Protein AF-A0A7S0RL25-F1 (afdb_monomer)

Structure (mmCIF, N/CA/C/O backbone):
data_AF-A0A7S0RL25-F1
#
_entry.id   AF-A0A7S0RL25-F1
#
loop_
_atom_site.group_PDB
_atom_site.id
_atom_site.type_symbol
_atom_site.label_atom_id
_atom_site.label_alt_id
_atom_site.label_comp_id
_atom_site.label_asym_id
_atom_site.label_entity_id
_atom_site.label_seq_id
_atom_site.pdbx_PDB_ins_code
_atom_site.Cartn_x
_atom_site.Cartn_y
_atom_site.Cartn_z
_atom_site.occupancy
_atom_site.B_iso_or_equiv
_atom_site.auth_seq_id
_atom_site.auth_comp_id
_atom_site.auth_asym_id
_atom_site.auth_atom_id
_atom_site.pdbx_PDB_model_num
ATOM 1 N N . VAL A 1 1 ? -19.785 2.915 7.786 1.00 95.62 1 VAL A N 1
ATOM 2 C CA . VAL A 1 1 ? -18.699 2.364 6.934 1.00 95.62 1 VAL A CA 1
ATOM 3 C C . VAL A 1 1 ? -17.854 1.501 7.840 1.00 95.62 1 VAL A C 1
ATOM 5 O O . VAL A 1 1 ? -17.364 2.035 8.822 1.00 95.62 1 VAL A O 1
ATOM 8 N N . ASP A 1 2 ? -17.710 0.209 7.560 1.00 96.38 2 ASP A N 1
ATOM 9 C CA . ASP A 1 2 ? -17.016 -0.709 8.487 1.00 96.38 2 ASP A CA 1
ATOM 10 C C . ASP A 1 2 ? -15.547 -0.916 8.114 1.00 96.38 2 ASP A C 1
ATOM 12 O O . ASP A 1 2 ? -14.700 -1.183 8.964 1.00 96.38 2 ASP A O 1
ATOM 16 N N . VAL A 1 3 ? -15.234 -0.776 6.823 1.00 98.06 3 VAL A N 1
ATOM 17 C CA . VAL A 1 3 ? -13.892 -0.956 6.270 1.00 98.06 3 VAL A CA 1
ATOM 18 C C . VAL A 1 3 ? -13.578 0.197 5.327 1.00 98.06 3 VAL A C 1
ATOM 20 O O . VAL A 1 3 ? -14.352 0.488 4.416 1.00 98.06 3 VAL A O 1
ATOM 23 N N . TRP A 1 4 ? -12.421 0.823 5.525 1.00 98.56 4 TRP A N 1
ATOM 24 C CA . TRP A 1 4 ? -11.871 1.853 4.647 1.00 98.56 4 TRP A CA 1
ATOM 25 C C . TRP A 1 4 ? -10.495 1.412 4.155 1.00 98.56 4 TRP A C 1
ATOM 27 O O . TRP A 1 4 ? -9.654 1.013 4.959 1.00 98.56 4 TRP A O 1
ATOM 37 N N . ILE A 1 5 ? -10.240 1.501 2.847 1.00 98.12 5 ILE A N 1
ATOM 38 C CA . ILE A 1 5 ? -8.952 1.117 2.256 1.00 98.12 5 ILE A CA 1
ATOM 39 C C . ILE A 1 5 ? -8.365 2.301 1.492 1.00 98.12 5 ILE A C 1
ATOM 41 O O . ILE A 1 5 ? -8.883 2.701 0.451 1.00 98.12 5 ILE A O 1
ATOM 45 N N . ASN A 1 6 ? -7.240 2.819 1.976 1.00 98.00 6 ASN A N 1
ATOM 46 C CA . ASN A 1 6 ? -6.439 3.789 1.237 1.00 98.00 6 ASN A CA 1
ATOM 47 C C . ASN A 1 6 ? -5.581 3.046 0.207 1.00 98.00 6 ASN A C 1
ATOM 49 O O . ASN A 1 6 ? -4.446 2.660 0.491 1.00 98.00 6 ASN A O 1
ATOM 53 N N . ASN A 1 7 ? -6.170 2.802 -0.968 1.00 95.19 7 ASN A N 1
ATOM 54 C CA . ASN A 1 7 ? -5.538 2.096 -2.088 1.00 95.19 7 ASN A CA 1
ATOM 55 C C . ASN A 1 7 ? -4.913 3.024 -3.137 1.00 95.19 7 ASN A C 1
ATOM 57 O O . ASN A 1 7 ? -3.974 2.615 -3.814 1.00 95.19 7 ASN A O 1
ATOM 61 N N . ALA A 1 8 ? -5.437 4.243 -3.292 1.00 92.12 8 ALA A N 1
ATOM 62 C CA . ALA A 1 8 ? -4.936 5.190 -4.282 1.00 92.12 8 ALA A CA 1
ATOM 63 C C . ALA A 1 8 ? -3.430 5.438 -4.094 1.00 92.12 8 ALA A C 1
ATOM 65 O O . ALA A 1 8 ? -2.950 5.611 -2.972 1.00 92.12 8 ALA A O 1
ATOM 66 N N . GLY A 1 9 ? -2.691 5.439 -5.199 1.00 90.00 9 GLY A N 1
ATOM 67 C CA . GLY A 1 9 ? -1.253 5.640 -5.189 1.00 90.00 9 GLY A CA 1
ATOM 68 C C . GLY A 1 9 ? -0.703 5.910 -6.583 1.00 90.00 9 GLY A C 1
ATOM 69 O O . GLY A 1 9 ? -1.331 5.570 -7.582 1.00 90.00 9 GLY A O 1
ATOM 70 N N . TYR A 1 10 ? 0.478 6.513 -6.621 1.00 87.81 10 TYR A N 1
ATOM 71 C CA . TYR A 1 10 ? 1.198 6.895 -7.829 1.00 87.81 10 TYR A CA 1
ATOM 72 C C . TYR A 1 10 ? 2.693 6.602 -7.649 1.00 87.81 10 TYR A C 1
ATOM 74 O O . TYR A 1 10 ? 3.284 7.014 -6.648 1.00 87.81 10 TYR A O 1
ATOM 82 N N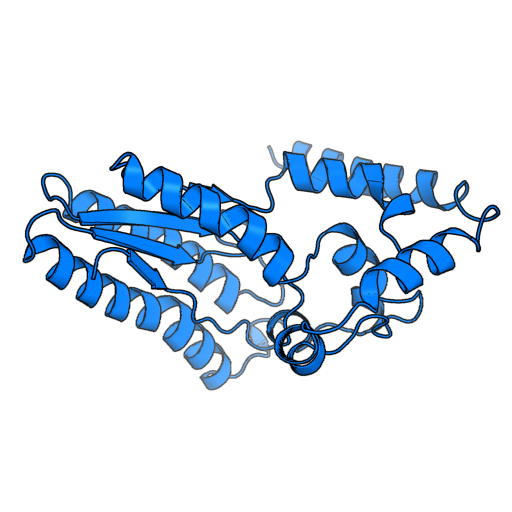 . SER A 1 11 ? 3.301 5.849 -8.569 1.00 82.44 11 SER A N 1
ATOM 83 C CA . SER A 1 11 ? 4.731 5.493 -8.521 1.00 82.44 11 SER A CA 1
ATOM 84 C C . SER A 1 11 ? 5.642 6.635 -8.969 1.00 82.44 11 SER A C 1
ATOM 86 O O . SER A 1 11 ? 6.771 6.729 -8.486 1.00 82.44 11 SER A O 1
ATOM 88 N N . GLY A 1 12 ? 5.148 7.514 -9.844 1.00 84.06 12 GLY A N 1
ATOM 89 C CA . GLY A 1 12 ? 5.984 8.476 -10.554 1.00 84.06 12 GLY A CA 1
ATOM 90 C C . GLY A 1 12 ? 6.909 7.803 -11.571 1.00 84.06 12 GLY A C 1
ATOM 91 O O . GLY A 1 12 ? 6.870 6.591 -11.787 1.00 84.06 12 GLY A O 1
ATOM 92 N N . SER A 1 13 ? 7.762 8.605 -12.200 1.00 81.00 13 SER A N 1
ATOM 93 C CA . SER A 1 13 ? 8.704 8.133 -13.217 1.00 81.00 13 SER A CA 1
ATOM 94 C C . SER A 1 13 ? 9.892 7.382 -12.606 1.00 81.00 13 SER A C 1
ATOM 96 O O . SER A 1 13 ? 10.435 7.803 -11.585 1.00 81.00 13 SER A O 1
ATOM 98 N N . TYR A 1 14 ? 10.347 6.319 -13.278 1.00 85.94 14 TYR A N 1
ATOM 99 C CA . TYR A 1 14 ? 11.596 5.622 -12.950 1.00 85.94 14 TYR A CA 1
ATOM 100 C C . TYR A 1 14 ? 12.807 6.475 -13.349 1.00 85.94 14 TYR A C 1
ATOM 102 O O . TYR A 1 14 ? 13.208 6.477 -14.512 1.00 85.94 14 TYR A O 1
ATOM 110 N N . GLN A 1 15 ? 13.381 7.217 -12.403 1.00 86.69 15 GLN A N 1
ATOM 111 C CA . GLN A 1 15 ? 14.552 8.067 -12.649 1.00 86.69 15 GLN A CA 1
ATOM 112 C C . GLN A 1 15 ? 15.249 8.480 -11.345 1.00 86.69 15 GLN A C 1
ATOM 114 O O . GLN A 1 15 ? 14.597 8.554 -10.297 1.00 86.69 15 GLN A O 1
ATOM 119 N N . PRO A 1 16 ? 16.553 8.810 -11.376 1.00 92.19 16 PRO A N 1
ATOM 120 C CA . PRO A 1 16 ? 17.230 9.410 -10.233 1.00 92.19 16 PRO A CA 1
ATOM 121 C C . PRO A 1 16 ? 16.493 10.659 -9.737 1.00 92.19 16 PRO A C 1
ATOM 123 O O . PRO A 1 16 ? 16.029 11.468 -10.537 1.00 92.19 16 PRO A O 1
ATOM 126 N N . LEU A 1 17 ? 16.436 10.862 -8.415 1.00 94.19 17 LEU A N 1
ATOM 127 C CA . LEU A 1 17 ? 15.689 11.983 -7.823 1.00 94.19 17 LEU A CA 1
ATOM 128 C C . LEU A 1 17 ? 16.134 13.347 -8.369 1.00 94.19 17 LEU A C 1
ATOM 130 O O . LEU A 1 17 ? 15.298 14.210 -8.596 1.00 94.19 17 LEU A O 1
ATOM 134 N N . MET A 1 18 ? 17.433 13.513 -8.636 1.00 96.50 18 MET A N 1
ATOM 135 C CA . MET A 1 18 ? 18.011 14.751 -9.177 1.00 96.50 18 MET A CA 1
ATOM 136 C C . MET A 1 18 ? 17.517 15.106 -10.589 1.00 96.50 18 MET A C 1
ATOM 138 O O . MET A 1 18 ? 17.743 16.223 -11.039 1.00 96.50 18 MET A O 1
ATOM 142 N N . GLN A 1 19 ? 16.882 14.167 -11.293 1.00 95.75 19 GLN A N 1
ATOM 143 C CA . GLN A 1 19 ? 16.313 14.371 -12.628 1.00 95.75 19 GLN A CA 1
ATOM 144 C C . GLN A 1 19 ? 14.791 14.568 -12.591 1.00 95.75 19 GLN A C 1
ATOM 146 O O . GLN A 1 19 ? 14.201 14.945 -13.600 1.00 95.75 19 GLN A O 1
ATOM 151 N N . ALA A 1 20 ? 14.145 14.323 -11.447 1.00 94.12 20 ALA A N 1
ATOM 152 C CA . ALA A 1 20 ? 12.710 14.512 -11.303 1.00 94.12 20 ALA A CA 1
ATOM 153 C C . ALA A 1 20 ? 12.354 15.996 -11.185 1.00 94.12 20 ALA A C 1
ATOM 155 O O . ALA A 1 20 ? 13.015 16.750 -10.469 1.00 94.12 20 ALA A O 1
ATOM 156 N N . THR A 1 21 ? 11.273 16.411 -11.847 1.00 96.19 21 THR A N 1
ATOM 157 C CA . THR A 1 21 ? 10.775 17.781 -11.698 1.00 96.19 21 THR A CA 1
ATOM 158 C C . THR A 1 21 ? 10.110 17.967 -10.329 1.00 96.19 21 THR A C 1
ATOM 160 O O . THR A 1 21 ? 9.601 16.996 -9.748 1.00 96.19 21 THR A O 1
ATOM 163 N N . PRO A 1 22 ? 10.056 19.203 -9.799 1.00 97.25 22 PRO A N 1
ATOM 164 C CA . PRO A 1 22 ? 9.331 19.493 -8.564 1.00 97.25 22 PRO A CA 1
ATOM 165 C C . PRO A 1 22 ? 7.876 19.006 -8.590 1.00 97.25 22 PRO A C 1
ATOM 167 O O . PRO A 1 22 ? 7.383 18.483 -7.592 1.00 97.25 22 PRO A O 1
ATOM 170 N N . GLU A 1 23 ? 7.203 19.108 -9.735 1.00 96.56 23 GLU A N 1
ATOM 171 C CA . GLU A 1 23 ? 5.810 18.697 -9.928 1.00 96.56 23 GLU A CA 1
ATOM 172 C C . GLU A 1 23 ? 5.657 17.178 -9.828 1.00 96.56 23 GLU A C 1
ATOM 174 O O . GLU A 1 23 ? 4.740 16.699 -9.163 1.00 96.56 23 GLU A O 1
ATOM 179 N N . GLN A 1 24 ? 6.580 16.413 -10.422 1.00 92.75 24 GLN A N 1
ATOM 180 C CA . GLN A 1 24 ? 6.587 14.951 -10.313 1.00 92.75 24 GLN A CA 1
ATOM 181 C C . GLN A 1 24 ? 6.757 14.513 -8.854 1.00 92.75 24 GLN A C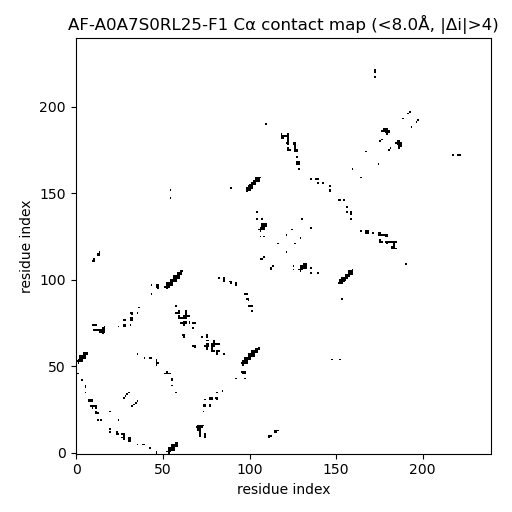 1
ATOM 183 O O . GLN A 1 24 ? 6.016 13.655 -8.369 1.00 92.75 24 GLN A O 1
ATOM 188 N N . VAL A 1 25 ? 7.695 15.135 -8.130 1.00 96.00 25 VAL A N 1
ATOM 189 C CA . VAL A 1 25 ? 7.908 14.862 -6.701 1.00 96.00 25 VAL A CA 1
ATOM 190 C C . VAL A 1 25 ? 6.662 15.236 -5.892 1.00 96.00 25 VAL A C 1
ATOM 192 O O . VAL A 1 25 ? 6.177 14.428 -5.094 1.00 96.00 25 VAL A O 1
ATOM 195 N N . ALA A 1 26 ? 6.096 16.421 -6.129 1.00 96.69 26 ALA A N 1
ATOM 196 C CA . ALA A 1 26 ? 4.895 16.895 -5.452 1.00 96.69 26 ALA A CA 1
ATOM 197 C C . ALA A 1 26 ? 3.685 15.987 -5.714 1.00 96.69 26 ALA A C 1
ATOM 199 O O . ALA A 1 26 ? 2.917 15.717 -4.791 1.00 96.69 26 ALA A O 1
ATOM 200 N N . GLN A 1 27 ? 3.518 15.463 -6.929 1.00 95.62 27 GLN A N 1
ATOM 201 C CA . GLN A 1 27 ? 2.423 14.556 -7.276 1.00 95.62 27 GLN A CA 1
ATOM 202 C C . GLN A 1 27 ? 2.518 13.224 -6.517 1.00 95.62 27 GLN A C 1
ATOM 204 O O . GLN A 1 27 ? 1.515 12.748 -5.974 1.00 95.62 27 GLN A O 1
ATOM 209 N N . VAL A 1 28 ? 3.720 12.643 -6.418 1.00 95.25 28 VAL A N 1
ATOM 210 C CA . VAL A 1 28 ? 3.957 11.418 -5.634 1.00 95.25 28 VAL A CA 1
ATOM 211 C C . VAL A 1 28 ? 3.651 11.661 -4.153 1.00 95.25 28 VAL A C 1
ATOM 213 O O . VAL A 1 28 ? 2.912 10.886 -3.544 1.00 95.25 28 VAL A O 1
ATOM 216 N N . VAL A 1 29 ? 4.156 12.755 -3.573 1.00 97.56 29 VAL A N 1
ATOM 217 C CA . VAL A 1 29 ? 3.949 13.083 -2.150 1.00 97.56 29 VAL A CA 1
ATOM 218 C C . VAL A 1 29 ? 2.486 13.405 -1.845 1.00 97.56 29 VAL A C 1
ATOM 220 O O . VAL A 1 29 ? 1.925 12.888 -0.872 1.00 97.56 29 VAL A O 1
ATOM 223 N N . SER A 1 30 ? 1.849 14.230 -2.676 1.00 97.62 30 SER A N 1
ATOM 224 C CA . SER A 1 30 ? 0.455 14.637 -2.488 1.00 97.62 30 SER A CA 1
ATOM 225 C C . SER A 1 30 ? -0.500 13.447 -2.573 1.00 97.62 30 SER A C 1
ATOM 227 O O . SER A 1 30 ? -1.386 13.318 -1.732 1.00 97.62 30 SER A O 1
ATOM 229 N N . THR A 1 31 ? -0.279 12.526 -3.512 1.00 95.69 31 THR A N 1
ATOM 230 C CA . THR A 1 31 ? -1.121 11.331 -3.658 1.00 95.69 31 THR A CA 1
ATOM 231 C C . THR A 1 31 ? -0.858 10.326 -2.537 1.00 95.69 31 THR A C 1
ATOM 233 O O . THR A 1 31 ? -1.780 9.914 -1.831 1.00 95.69 31 THR A O 1
ATOM 236 N N . ASN A 1 32 ? 0.404 9.938 -2.342 1.00 96.12 32 ASN A N 1
ATOM 237 C CA . ASN A 1 32 ? 0.738 8.769 -1.528 1.00 96.12 32 ASN A CA 1
ATOM 238 C C . ASN A 1 32 ? 0.828 9.059 -0.034 1.00 96.12 32 ASN A C 1
ATOM 240 O O . ASN A 1 32 ? 0.657 8.138 0.761 1.00 96.12 32 ASN A O 1
ATOM 244 N N . LEU A 1 33 ? 1.142 10.296 0.358 1.00 97.12 33 LEU A N 1
ATOM 245 C CA . LEU A 1 33 ? 1.324 10.648 1.763 1.00 97.12 33 LEU A CA 1
ATOM 246 C C . LEU A 1 33 ? 0.240 11.605 2.241 1.00 97.12 33 LEU A C 1
ATOM 248 O O . LEU A 1 33 ? -0.483 11.269 3.178 1.00 97.12 33 LEU A O 1
ATOM 252 N N . LEU A 1 34 ? 0.072 12.754 1.580 1.00 98.38 34 LEU A N 1
ATOM 253 C CA . LEU A 1 34 ? -0.957 13.718 1.978 1.00 98.38 34 LEU A CA 1
ATOM 254 C C . LEU A 1 34 ? -2.365 13.133 1.795 1.00 98.38 34 LEU A C 1
ATOM 256 O O . LEU A 1 34 ? -3.168 13.185 2.723 1.00 98.38 34 LEU A O 1
ATOM 260 N N . GLY A 1 35 ? -2.649 12.515 0.647 1.00 98.38 35 GLY A N 1
ATOM 261 C CA . GLY A 1 35 ? -3.933 11.867 0.372 1.00 98.38 35 GLY A CA 1
ATOM 262 C C . GLY A 1 35 ? -4.268 10.786 1.399 1.00 98.38 35 GLY A C 1
ATOM 263 O O . GLY A 1 35 ? -5.364 10.783 1.965 1.00 98.38 35 GLY A O 1
ATOM 264 N N . VAL A 1 36 ? -3.298 9.923 1.721 1.00 98.31 36 VAL A N 1
ATOM 265 C CA . VAL A 1 36 ? -3.451 8.890 2.758 1.00 98.31 36 VAL A CA 1
ATOM 266 C C . VAL A 1 36 ? -3.669 9.514 4.135 1.00 98.31 36 VAL A C 1
ATOM 268 O O . VAL A 1 36 ? -4.538 9.042 4.866 1.00 98.31 36 VAL A O 1
ATOM 271 N N . ALA A 1 37 ? -2.952 10.581 4.495 1.00 98.62 37 ALA A N 1
ATOM 272 C CA . ALA A 1 37 ? -3.134 11.274 5.770 1.00 98.62 37 ALA A CA 1
ATOM 273 C C . ALA A 1 37 ? -4.533 11.893 5.898 1.00 98.62 37 ALA A C 1
ATOM 275 O O . ALA A 1 37 ? -5.211 11.688 6.907 1.00 98.62 37 ALA A O 1
ATOM 276 N N . LEU A 1 38 ? -5.004 12.586 4.859 1.00 98.75 38 LEU A N 1
ATOM 277 C CA . LEU A 1 38 ? -6.330 13.206 4.838 1.00 98.75 38 LEU A CA 1
ATOM 278 C C . LEU A 1 38 ? -7.448 12.158 4.912 1.00 98.75 38 LEU A C 1
ATOM 280 O O . LEU A 1 38 ? -8.373 12.305 5.716 1.00 98.75 38 LEU A O 1
ATOM 284 N N . CYS A 1 39 ? -7.337 11.073 4.142 1.00 98.69 39 CYS A N 1
ATOM 285 C CA . CYS A 1 39 ? -8.312 9.983 4.178 1.00 98.69 39 CYS A CA 1
ATOM 286 C C . CYS A 1 39 ? -8.269 9.225 5.511 1.00 98.69 39 CYS A C 1
ATOM 288 O O . CYS A 1 39 ? -9.317 8.925 6.077 1.00 98.69 39 CYS A O 1
ATOM 290 N N . SER A 1 40 ? -7.077 8.970 6.062 1.00 98.69 40 SER A N 1
ATOM 291 C CA . SER A 1 40 ? -6.921 8.335 7.378 1.00 98.69 40 SER A CA 1
ATOM 292 C C . SER A 1 40 ? -7.530 9.187 8.490 1.00 98.69 40 SER A C 1
ATOM 294 O O . SER A 1 40 ? -8.218 8.652 9.355 1.00 98.69 40 SER A O 1
ATOM 296 N N . ARG A 1 41 ? -7.354 10.514 8.436 1.00 98.62 41 ARG A N 1
ATOM 297 C CA . ARG A 1 41 ? -8.001 11.455 9.359 1.00 98.62 41 ARG A CA 1
ATOM 298 C C . ARG A 1 41 ? -9.525 11.384 9.257 1.00 98.62 41 ARG A C 1
ATOM 300 O O . ARG A 1 41 ? -10.199 11.370 10.284 1.00 98.62 41 ARG A O 1
ATOM 307 N N . ALA A 1 42 ? -10.074 11.361 8.043 1.00 98.75 42 ALA A N 1
ATOM 308 C CA . ALA A 1 42 ? -11.517 11.251 7.834 1.00 98.75 42 ALA A CA 1
ATOM 309 C C . ALA A 1 42 ? -12.069 9.917 8.368 1.00 98.75 42 ALA A C 1
ATOM 311 O O . ALA A 1 42 ? -13.036 9.922 9.130 1.00 98.75 42 ALA A O 1
ATOM 312 N N . ALA A 1 43 ? -11.412 8.800 8.040 1.00 98.62 43 ALA A N 1
ATOM 313 C CA . ALA A 1 43 ? -11.785 7.470 8.516 1.00 98.62 43 ALA A CA 1
ATOM 314 C C . ALA A 1 43 ? -11.704 7.367 10.046 1.00 98.62 43 ALA A C 1
ATOM 316 O O . ALA A 1 43 ? -12.643 6.889 10.673 1.00 98.62 43 ALA A O 1
ATOM 317 N N . ALA A 1 44 ? -10.634 7.879 10.661 1.00 98.38 44 ALA A N 1
ATOM 318 C CA . ALA A 1 44 ? -10.479 7.892 12.112 1.00 98.38 44 ALA A CA 1
ATOM 319 C C . ALA A 1 44 ? -11.617 8.659 12.799 1.00 98.38 44 ALA A C 1
ATOM 321 O O . ALA A 1 44 ? -12.236 8.121 13.710 1.00 98.38 44 ALA A O 1
ATOM 322 N N . ARG A 1 45 ? -11.951 9.870 12.325 1.00 98.38 45 ARG A N 1
ATOM 323 C CA . ARG A 1 45 ? -13.074 10.659 12.870 1.00 98.38 45 ARG A CA 1
ATOM 324 C C . ARG A 1 45 ? -14.417 9.946 12.734 1.00 98.38 45 ARG A C 1
ATOM 326 O O . ARG A 1 45 ? -15.242 10.040 13.634 1.00 98.38 45 ARG A O 1
ATOM 333 N N . LEU A 1 46 ? -14.645 9.271 11.609 1.00 98.56 46 LEU A N 1
ATOM 334 C CA . LEU A 1 46 ? -15.863 8.498 11.387 1.00 98.56 46 LEU A CA 1
ATOM 335 C C . LEU A 1 46 ? -15.938 7.307 12.352 1.00 98.56 46 LEU A C 1
ATOM 337 O O . LEU A 1 46 ? -16.949 7.114 13.021 1.00 98.56 46 LEU A O 1
ATOM 341 N N . PHE A 1 47 ? -14.857 6.533 12.449 1.00 98.50 47 PHE A N 1
ATOM 342 C CA . PHE A 1 47 ? -14.817 5.312 13.247 1.00 98.50 47 PHE A CA 1
ATOM 343 C C . PHE A 1 47 ? -14.878 5.581 14.748 1.00 98.50 47 PHE A C 1
ATOM 345 O O . PHE A 1 47 ? -15.478 4.793 15.466 1.00 98.50 47 PHE A O 1
ATOM 352 N N . THR A 1 48 ? -14.317 6.684 15.243 1.00 98.12 48 THR A N 1
ATOM 353 C CA . THR A 1 48 ? -14.447 7.037 16.665 1.00 98.12 48 THR A CA 1
ATOM 354 C C . THR A 1 48 ? -15.837 7.551 17.034 1.00 98.12 48 THR A C 1
ATOM 356 O O . THR A 1 48 ? -16.211 7.473 18.201 1.00 98.12 48 THR A O 1
ATOM 359 N N . ALA A 1 49 ? -16.604 8.068 16.069 1.00 98.00 49 ALA A N 1
ATOM 360 C CA . ALA A 1 49 ? -17.948 8.593 16.298 1.00 98.00 49 ALA A CA 1
ATOM 361 C C . ALA A 1 49 ? -19.060 7.543 16.131 1.00 98.00 49 ALA A C 1
ATOM 363 O O . ALA A 1 49 ? -20.157 7.740 16.653 1.00 98.00 49 ALA A O 1
ATOM 364 N N . GLN A 1 50 ? -18.815 6.453 15.396 1.00 97.12 50 GLN A N 1
ATOM 365 C CA . GLN A 1 50 ? -19.828 5.427 15.137 1.00 97.12 50 GLN A CA 1
ATOM 366 C C . GLN A 1 50 ? -19.756 4.261 16.146 1.00 97.12 50 GLN A C 1
ATOM 368 O O . GLN A 1 50 ? -18.660 3.849 16.539 1.00 97.12 50 GLN A O 1
ATOM 373 N N . PRO A 1 51 ? -20.901 3.667 16.535 1.00 94.69 51 PRO A N 1
ATOM 374 C CA . PRO A 1 51 ? -20.917 2.446 17.336 1.00 94.69 51 PRO A CA 1
ATOM 375 C C . PRO A 1 51 ? -20.178 1.302 16.633 1.00 94.69 51 PRO A C 1
ATOM 377 O O . PRO A 1 51 ? -20.314 1.122 15.425 1.00 94.69 51 PRO A O 1
ATOM 380 N N . GLY A 1 52 ? -19.405 0.520 17.388 1.00 91.69 52 GLY A N 1
ATOM 381 C CA . GLY A 1 52 ? -18.660 -0.629 16.857 1.00 91.69 52 GLY A CA 1
ATOM 382 C C . GLY A 1 52 ? -17.375 -0.283 16.095 1.00 91.69 52 GLY A C 1
ATOM 383 O O . GLY A 1 52 ? -16.658 -1.194 15.690 1.00 91.69 52 GLY A O 1
ATOM 384 N N . GLY A 1 53 ? -17.042 1.003 15.933 1.00 97.19 53 GLY A N 1
ATOM 385 C CA . GLY A 1 53 ? -15.779 1.413 15.325 1.00 97.19 53 GLY A CA 1
ATOM 386 C C . GLY A 1 53 ? -15.667 1.052 13.849 1.00 97.19 53 GLY A C 1
ATOM 387 O O . GLY A 1 53 ? -16.652 1.047 13.122 1.00 97.19 53 GLY A O 1
ATOM 388 N N . GLY A 1 54 ? -14.452 0.772 13.385 1.00 98.06 54 GLY A N 1
ATOM 389 C CA . GLY A 1 54 ? -14.200 0.407 11.993 1.00 98.06 54 GLY A CA 1
ATOM 390 C C . GLY A 1 54 ? -12.730 0.107 11.728 1.00 98.06 54 GLY A C 1
ATOM 391 O O . GLY A 1 54 ? -11.864 0.373 12.565 1.00 98.06 54 GLY A O 1
ATOM 392 N N . HIS A 1 55 ? -12.442 -0.450 10.554 1.00 98.62 55 HIS A N 1
ATOM 393 C CA . HIS A 1 55 ? -11.107 -0.902 10.172 1.00 98.62 55 HIS A CA 1
ATOM 394 C C . HIS A 1 55 ? -10.545 -0.080 9.009 1.00 98.62 55 HIS A C 1
ATOM 396 O O . HIS A 1 55 ? -11.024 -0.153 7.875 1.00 98.62 55 HIS A O 1
ATOM 402 N N . LEU A 1 56 ? -9.486 0.677 9.286 1.00 98.69 56 LEU A N 1
ATOM 403 C CA . LEU A 1 56 ? -8.712 1.417 8.296 1.00 98.69 56 LEU A CA 1
ATOM 404 C C . LEU A 1 56 ? -7.520 0.578 7.833 1.00 98.69 56 LEU A C 1
ATOM 406 O O . LEU A 1 56 ? -6.674 0.197 8.643 1.00 98.69 56 LEU A O 1
ATOM 410 N N . PHE A 1 57 ? -7.411 0.350 6.530 1.00 98.56 57 PHE A N 1
ATOM 411 C CA . PHE A 1 57 ? -6.277 -0.315 5.902 1.00 98.56 57 PHE A CA 1
ATOM 412 C C . PHE A 1 57 ? -5.515 0.651 4.994 1.00 98.56 57 PHE A C 1
ATOM 414 O O . PHE A 1 57 ? -6.067 1.170 4.024 1.00 98.56 57 PHE A O 1
ATOM 421 N N . ASN A 1 58 ? -4.228 0.849 5.274 1.00 98.31 58 ASN A N 1
ATOM 422 C CA . ASN A 1 58 ? -3.334 1.645 4.435 1.00 98.31 58 ASN A CA 1
ATOM 423 C C . ASN A 1 58 ? -2.438 0.738 3.580 1.00 98.31 58 ASN A C 1
ATOM 425 O O . ASN A 1 58 ? -1.810 -0.185 4.108 1.00 98.31 58 ASN A O 1
ATOM 429 N N . MET A 1 59 ? -2.375 1.005 2.270 1.00 95.50 59 MET A N 1
ATOM 430 C CA . MET A 1 59 ? -1.539 0.255 1.324 1.00 95.50 59 MET A CA 1
ATOM 431 C C . MET A 1 59 ? -0.107 0.804 1.289 1.00 95.50 59 MET A C 1
ATOM 433 O O . MET A 1 59 ? 0.159 1.882 0.739 1.00 95.50 59 MET A O 1
ATOM 437 N N . ASP A 1 60 ? 0.832 0.037 1.838 1.00 91.31 60 ASP A N 1
ATOM 438 C CA . ASP A 1 60 ? 2.259 0.301 1.682 1.00 91.31 60 ASP A CA 1
ATOM 439 C C . ASP A 1 60 ? 2.834 -0.355 0.413 1.00 91.31 60 ASP A C 1
ATOM 441 O O . ASP A 1 60 ? 2.100 -0.842 -0.450 1.00 91.31 60 ASP A O 1
ATOM 445 N N . GLY A 1 61 ? 4.150 -0.272 0.233 1.00 87.44 61 GLY A N 1
ATOM 446 C CA . GLY A 1 61 ? 4.828 -0.768 -0.959 1.00 87.44 61 GLY A CA 1
ATOM 447 C C . GLY A 1 61 ? 6.342 -0.794 -0.784 1.00 87.44 61 GLY A C 1
ATOM 448 O O . GLY A 1 61 ? 6.842 -0.755 0.338 1.00 87.44 61 GLY A O 1
ATOM 449 N N . ALA A 1 62 ? 7.074 -0.855 -1.897 1.00 84.62 62 ALA A N 1
ATOM 450 C CA . ALA A 1 62 ? 8.535 -0.813 -1.876 1.00 84.62 62 ALA A CA 1
ATOM 451 C C . ALA A 1 62 ? 9.056 0.420 -1.112 1.00 84.62 62 ALA A C 1
ATOM 453 O O . ALA A 1 62 ? 8.505 1.512 -1.251 1.00 84.62 62 ALA A O 1
ATOM 454 N N . GLY A 1 63 ? 10.091 0.223 -0.292 1.00 86.31 63 GLY A N 1
ATOM 455 C CA . GLY A 1 63 ? 10.671 1.247 0.584 1.00 86.31 63 GLY A CA 1
ATOM 456 C C . GLY A 1 63 ? 9.972 1.405 1.937 1.00 86.31 63 GLY A C 1
ATOM 457 O O . GLY A 1 63 ? 10.477 2.115 2.800 1.00 86.31 63 GLY A O 1
ATOM 458 N N . ALA A 1 64 ? 8.838 0.733 2.173 1.00 90.06 64 ALA A N 1
ATOM 459 C CA . ALA A 1 64 ? 8.147 0.822 3.456 1.00 90.06 64 ALA A CA 1
ATOM 460 C C . ALA A 1 64 ? 9.016 0.314 4.622 1.00 90.06 64 ALA A C 1
ATOM 462 O O . ALA A 1 64 ? 8.977 0.869 5.710 1.00 90.06 64 ALA A O 1
ATOM 463 N N . ASP A 1 65 ? 9.839 -0.706 4.416 1.00 88.81 65 ASP A N 1
ATOM 464 C CA . ASP A 1 65 ? 10.794 -1.215 5.411 1.00 88.81 65 ASP A CA 1
ATOM 465 C C . ASP A 1 65 ? 11.980 -0.277 5.703 1.00 88.81 65 ASP A C 1
ATOM 467 O O . ASP A 1 65 ? 12.772 -0.575 6.594 1.00 88.81 65 ASP A O 1
ATOM 471 N N . GLY A 1 66 ? 12.079 0.857 5.006 1.00 89.25 66 GLY A N 1
ATOM 472 C CA . GLY A 1 66 ? 13.177 1.810 5.140 1.00 89.25 66 GLY A CA 1
ATOM 473 C C . GLY A 1 66 ? 14.383 1.481 4.263 1.00 89.25 66 GLY A C 1
ATOM 474 O O . GLY A 1 66 ? 15.376 2.205 4.320 1.00 89.25 66 GLY A O 1
ATOM 475 N N . LEU A 1 67 ? 14.312 0.429 3.439 1.00 88.69 67 LEU A N 1
ATOM 476 C CA . LEU A 1 67 ? 15.385 0.120 2.502 1.00 88.69 67 LEU A CA 1
ATOM 477 C C . LEU A 1 67 ? 15.435 1.148 1.355 1.00 88.69 67 LEU A C 1
ATOM 479 O O . LEU A 1 67 ? 14.387 1.630 0.903 1.00 88.69 67 LEU A O 1
ATOM 483 N N . PRO A 1 68 ? 16.638 1.476 0.844 1.00 88.06 68 PRO A N 1
ATOM 484 C CA . PRO A 1 68 ? 16.793 2.380 -0.288 1.00 88.06 68 PRO A CA 1
ATOM 485 C C . PRO A 1 68 ? 16.026 1.916 -1.530 1.00 88.06 68 PRO A C 1
ATOM 487 O O . PRO A 1 68 ? 16.008 0.740 -1.883 1.00 88.06 68 PRO A O 1
ATOM 490 N N . THR A 1 69 ? 15.429 2.877 -2.233 1.00 89.12 69 THR A N 1
ATOM 491 C CA . THR A 1 69 ? 14.672 2.658 -3.475 1.00 89.12 69 THR A CA 1
ATOM 492 C C . THR A 1 69 ? 15.246 3.539 -4.587 1.00 89.12 69 THR A C 1
ATOM 494 O O . THR A 1 69 ? 14.662 4.570 -4.936 1.00 89.12 69 THR A O 1
ATOM 497 N N . PRO A 1 70 ? 16.431 3.197 -5.132 1.00 87.62 70 PRO A N 1
ATOM 498 C CA . PRO A 1 70 ? 17.020 3.965 -6.223 1.00 87.62 70 PRO A CA 1
ATOM 499 C C . PRO A 1 70 ? 16.035 4.063 -7.391 1.00 87.62 70 PRO A C 1
ATOM 501 O O . PRO A 1 70 ? 15.283 3.130 -7.670 1.00 87.62 70 PRO A O 1
ATOM 504 N N . ASN A 1 71 ? 16.019 5.226 -8.038 1.00 87.31 71 ASN A N 1
ATOM 505 C CA . ASN A 1 71 ? 15.082 5.603 -9.102 1.00 87.31 71 ASN A CA 1
ATOM 506 C C . ASN A 1 71 ? 13.598 5.744 -8.694 1.00 87.31 71 ASN A C 1
ATOM 508 O O . ASN A 1 71 ? 12.779 6.143 -9.515 1.00 87.31 71 ASN A O 1
ATOM 512 N N . TYR A 1 72 ? 13.263 5.485 -7.425 1.00 90.31 72 TYR A N 1
ATOM 513 C CA . TYR A 1 72 ? 11.931 5.664 -6.835 1.00 90.31 72 TYR A CA 1
ATOM 514 C C . TYR A 1 72 ? 11.996 6.380 -5.475 1.00 90.31 72 TYR A C 1
ATOM 516 O O . TYR A 1 72 ? 11.133 6.185 -4.623 1.00 90.31 72 TYR A O 1
ATOM 524 N N . ALA A 1 73 ? 13.007 7.225 -5.249 1.00 92.75 73 ALA A N 1
ATOM 525 C CA . ALA A 1 73 ? 13.310 7.773 -3.923 1.00 92.75 73 ALA A CA 1
ATOM 526 C C . ALA A 1 73 ? 12.112 8.480 -3.256 1.00 92.75 73 ALA A C 1
ATOM 528 O O . ALA A 1 73 ? 11.792 8.194 -2.103 1.00 92.75 73 ALA A O 1
ATOM 529 N N . ALA A 1 74 ? 11.405 9.352 -3.989 1.00 94.31 74 ALA A N 1
ATOM 530 C CA . ALA A 1 74 ? 10.206 10.024 -3.480 1.00 94.31 74 ALA A CA 1
ATOM 531 C C . ALA A 1 74 ? 9.085 9.020 -3.159 1.00 94.31 74 ALA A C 1
ATOM 533 O O . ALA A 1 74 ? 8.453 9.102 -2.107 1.00 94.31 74 ALA A O 1
ATOM 534 N N . TYR A 1 75 ? 8.872 8.026 -4.025 1.00 93.56 75 TYR A N 1
ATOM 535 C CA . TYR A 1 75 ? 7.882 6.975 -3.802 1.00 93.56 75 TYR A CA 1
ATOM 536 C C . TYR A 1 75 ? 8.205 6.150 -2.550 1.00 93.56 75 TYR A C 1
ATOM 538 O O . TYR A 1 75 ? 7.358 6.047 -1.659 1.00 93.56 75 TYR A O 1
ATOM 546 N N . GLY A 1 76 ? 9.428 5.627 -2.429 1.00 93.38 76 GLY A N 1
ATOM 547 C CA . GLY A 1 76 ? 9.848 4.851 -1.263 1.00 93.38 76 GLY A CA 1
ATOM 548 C C . GLY A 1 76 ? 9.738 5.646 0.036 1.00 93.38 76 GLY A C 1
ATOM 549 O O . GLY A 1 76 ? 9.192 5.134 1.015 1.00 93.38 76 GLY A O 1
ATOM 550 N N . ALA A 1 77 ? 10.126 6.927 0.021 1.00 96.06 77 ALA A N 1
ATOM 551 C CA . ALA A 1 77 ? 9.948 7.828 1.159 1.00 96.06 77 ALA A CA 1
ATOM 552 C C . ALA A 1 77 ? 8.470 7.957 1.569 1.00 96.06 77 ALA A C 1
ATOM 554 O O . ALA A 1 77 ? 8.146 7.846 2.754 1.00 96.06 77 ALA A O 1
ATOM 555 N N . THR A 1 78 ? 7.545 8.108 0.611 1.00 97.00 78 THR A N 1
ATOM 556 C CA . THR A 1 78 ? 6.106 8.142 0.935 1.00 97.00 78 THR A CA 1
ATOM 557 C C . THR A 1 78 ? 5.613 6.822 1.529 1.00 97.00 78 THR A C 1
ATOM 559 O O . THR A 1 78 ? 4.840 6.842 2.487 1.00 97.00 78 THR A O 1
ATOM 562 N N . LYS A 1 79 ? 6.085 5.668 1.036 1.00 95.31 79 LYS A N 1
ATOM 563 C CA . LYS A 1 79 ? 5.695 4.351 1.568 1.00 95.31 79 LYS A CA 1
ATOM 564 C C . LYS A 1 79 ? 6.252 4.090 2.971 1.00 95.31 79 LYS A C 1
ATOM 566 O O . LYS A 1 79 ? 5.530 3.525 3.796 1.00 95.31 79 LYS A O 1
ATOM 571 N N . ALA A 1 80 ? 7.461 4.557 3.282 1.00 96.56 80 ALA A N 1
ATOM 572 C CA . ALA A 1 80 ? 7.977 4.589 4.653 1.00 96.56 80 ALA A CA 1
ATOM 573 C C . ALA A 1 80 ? 7.124 5.509 5.549 1.00 96.56 80 ALA A C 1
ATOM 575 O O . ALA A 1 80 ? 6.719 5.117 6.648 1.00 96.56 80 ALA A O 1
ATOM 576 N N . GLY A 1 81 ? 6.757 6.690 5.039 1.00 97.69 81 GLY A N 1
ATOM 577 C CA . GLY A 1 81 ? 5.880 7.646 5.720 1.00 97.69 81 GLY A CA 1
ATOM 578 C C . GLY A 1 81 ? 4.510 7.065 6.088 1.00 97.69 81 GLY A C 1
ATOM 579 O O . GLY A 1 81 ? 4.040 7.276 7.203 1.00 97.69 81 GLY A O 1
ATOM 580 N N . ILE A 1 82 ? 3.898 6.251 5.217 1.00 97.69 82 ILE A N 1
ATOM 581 C CA . ILE A 1 82 ? 2.624 5.566 5.510 1.00 97.69 82 ILE A CA 1
ATOM 582 C C . ILE A 1 82 ? 2.733 4.672 6.753 1.00 97.69 82 ILE A C 1
ATOM 584 O O . ILE A 1 82 ? 1.791 4.616 7.552 1.00 97.69 82 ILE A O 1
ATOM 588 N N . ARG A 1 83 ? 3.853 3.962 6.945 1.00 95.50 83 ARG A N 1
ATOM 589 C CA . ARG A 1 83 ? 4.035 3.112 8.133 1.00 95.50 83 ARG A CA 1
ATOM 590 C C . ARG A 1 83 ? 4.127 3.933 9.404 1.00 95.50 83 ARG A C 1
ATOM 592 O O . ARG A 1 83 ? 3.493 3.562 10.391 1.00 95.50 83 ARG A O 1
ATOM 599 N N . GLN A 1 84 ? 4.897 5.018 9.365 1.00 97.75 84 GLN A N 1
ATOM 600 C CA . GLN A 1 84 ? 5.040 5.926 10.497 1.00 97.75 84 GLN A CA 1
ATOM 601 C C . GLN A 1 84 ? 3.672 6.528 10.850 1.00 97.75 84 GLN A C 1
ATOM 603 O O . GLN A 1 84 ? 3.213 6.345 11.976 1.00 97.75 84 GLN A O 1
ATOM 608 N N . LEU A 1 85 ? 2.968 7.092 9.859 1.00 98.25 85 LEU A N 1
ATOM 609 C CA . LEU A 1 85 ? 1.623 7.655 10.008 1.00 98.25 85 LEU A CA 1
ATOM 610 C C . LEU A 1 85 ? 0.651 6.639 10.619 1.00 98.25 85 LEU A C 1
ATOM 612 O O . LEU A 1 85 ? -0.076 6.948 11.560 1.00 98.25 85 LEU A O 1
ATOM 616 N N . SER A 1 86 ? 0.645 5.408 10.102 1.00 98.06 86 SER A N 1
ATOM 617 C CA . SER A 1 86 ? -0.244 4.347 10.592 1.00 98.06 86 SER A CA 1
ATOM 618 C C . SER A 1 86 ? 0.100 3.916 12.021 1.00 98.06 86 SER A C 1
ATOM 620 O O . SER A 1 86 ? -0.793 3.530 12.774 1.00 98.06 86 SER A O 1
ATOM 622 N N . GLY A 1 87 ? 1.381 3.962 12.396 1.00 97.94 87 GLY A N 1
ATOM 623 C CA . GLY A 1 87 ? 1.850 3.711 13.757 1.00 97.94 87 GLY A CA 1
ATOM 624 C C . GLY A 1 87 ? 1.397 4.798 14.731 1.00 97.94 87 GLY A C 1
ATOM 625 O O . GLY A 1 87 ? 0.801 4.467 15.756 1.00 97.94 87 GLY A O 1
ATOM 626 N N . SER A 1 88 ? 1.607 6.071 14.380 1.00 98.50 88 SER A N 1
ATOM 627 C CA . SER A 1 88 ? 1.142 7.226 15.160 1.00 98.50 88 SER A CA 1
ATOM 628 C C . SER A 1 88 ? -0.371 7.201 15.346 1.00 98.50 88 SER A C 1
ATOM 630 O O . SER A 1 88 ? -0.847 7.188 16.479 1.00 98.50 88 SER A O 1
ATOM 632 N N . LEU A 1 89 ? -1.129 7.053 14.257 1.00 98.31 89 LEU A N 1
ATOM 633 C CA . LEU A 1 89 ? -2.588 7.033 14.318 1.00 98.31 89 LEU A CA 1
ATOM 634 C C . LEU A 1 89 ? -3.116 5.858 15.156 1.00 98.31 89 LEU A C 1
ATOM 636 O O . LEU A 1 89 ? -4.094 5.996 15.883 1.00 98.31 89 LEU A O 1
ATOM 640 N N . ARG A 1 90 ? -2.456 4.694 15.113 1.00 98.12 90 ARG A N 1
ATOM 641 C CA . ARG A 1 90 ? -2.812 3.564 15.984 1.00 98.12 90 ARG A CA 1
ATOM 642 C C . ARG A 1 90 ? -2.590 3.883 17.463 1.00 98.12 90 ARG A C 1
ATOM 644 O O . ARG A 1 90 ? -3.390 3.448 18.287 1.00 98.12 90 ARG A O 1
ATOM 651 N N . ALA A 1 91 ? -1.509 4.585 17.799 1.00 98.31 91 ALA A N 1
ATOM 652 C CA . ALA A 1 91 ? -1.229 4.989 19.172 1.00 98.31 91 ALA A CA 1
ATOM 653 C C . ALA A 1 91 ? -2.252 6.022 19.672 1.00 98.31 91 ALA A C 1
ATOM 655 O O . ALA A 1 91 ? -2.758 5.876 20.783 1.00 98.31 91 ALA A O 1
ATOM 656 N N . GLU A 1 92 ? -2.611 6.996 18.833 1.00 98.31 92 GLU A N 1
ATOM 657 C CA . GLU A 1 92 ? -3.639 8.008 19.122 1.00 98.31 92 GLU A CA 1
ATOM 658 C C . GLU A 1 92 ? -5.030 7.394 19.337 1.00 98.31 92 GLU A C 1
ATOM 660 O O . GLU A 1 92 ? -5.783 7.841 20.196 1.00 98.31 92 GLU A O 1
ATOM 665 N N . LEU A 1 93 ? -5.366 6.339 18.589 1.00 97.94 93 LEU A N 1
ATOM 666 C CA . LEU A 1 93 ? -6.668 5.664 18.657 1.00 97.94 93 LEU A CA 1
ATOM 667 C C . LEU A 1 93 ? -6.751 4.576 19.740 1.00 97.94 93 LEU A C 1
ATOM 669 O O . LEU A 1 93 ? -7.753 3.855 19.818 1.00 97.94 93 LEU A O 1
ATOM 673 N N . LYS A 1 94 ? -5.723 4.428 20.584 1.00 96.62 94 LYS A N 1
ATOM 674 C CA . LYS A 1 94 ? -5.729 3.454 21.681 1.00 96.62 94 LYS A CA 1
ATOM 675 C C . LYS A 1 94 ? -6.889 3.747 22.642 1.00 96.62 94 LYS A C 1
ATOM 677 O O . LYS A 1 94 ? -7.049 4.864 23.112 1.00 96.62 94 LYS A O 1
ATOM 682 N N . GLY A 1 95 ? -7.677 2.719 22.956 1.00 94.75 95 GLY A N 1
ATOM 683 C CA . GLY A 1 95 ? -8.875 2.847 23.797 1.00 94.75 95 GLY A CA 1
ATOM 684 C C . GLY A 1 95 ? -10.152 3.195 23.026 1.00 94.75 95 GLY A C 1
ATOM 685 O O . GLY A 1 95 ? -11.214 3.256 23.632 1.00 94.75 95 GLY A O 1
ATOM 686 N N . THR A 1 96 ? -10.069 3.374 21.705 1.00 97.38 96 THR A N 1
ATOM 687 C CA . THR A 1 96 ? -11.239 3.502 20.828 1.00 97.38 96 THR A CA 1
ATOM 688 C C . THR A 1 96 ? -11.540 2.189 20.095 1.00 97.38 96 THR A C 1
ATOM 690 O O . THR A 1 96 ? -10.713 1.268 20.026 1.00 97.38 96 THR A O 1
ATOM 693 N N . GLU A 1 97 ? -12.719 2.121 19.476 1.00 96.81 97 GLU A N 1
ATOM 694 C CA . GLU A 1 97 ? -13.105 1.005 18.605 1.00 96.81 97 GLU A CA 1
ATOM 695 C C . GLU A 1 97 ? -12.517 1.108 17.184 1.00 96.81 97 GLU A C 1
ATOM 697 O O . GLU A 1 97 ? -12.588 0.157 16.408 1.00 96.81 97 GLU A O 1
ATOM 702 N N . ALA A 1 98 ? -11.866 2.222 16.833 1.00 98.25 98 ALA A N 1
ATOM 703 C CA . ALA A 1 98 ? -11.213 2.381 15.538 1.00 98.25 98 ALA A CA 1
ATOM 704 C C . ALA A 1 98 ? -9.912 1.560 15.465 1.00 98.25 98 ALA A C 1
ATOM 706 O O . ALA A 1 98 ? -9.041 1.649 16.334 1.00 98.25 98 ALA A O 1
ATOM 707 N N . LYS A 1 99 ? -9.749 0.764 14.403 1.00 98.44 99 LYS A N 1
ATOM 708 C CA . LYS A 1 99 ? -8.583 -0.103 14.185 1.00 98.44 99 LYS A CA 1
ATOM 709 C C . LYS A 1 99 ? -7.820 0.328 12.934 1.00 98.44 99 LYS A C 1
ATOM 711 O O . LYS A 1 99 ? -8.412 0.584 11.890 1.00 98.44 99 LYS A O 1
ATOM 716 N N . VAL A 1 100 ? -6.489 0.377 13.026 1.00 98.56 100 VAL A N 1
ATOM 717 C CA . VAL A 1 100 ? -5.602 0.786 11.920 1.00 98.56 100 VAL A CA 1
ATOM 718 C C . VAL A 1 100 ? -4.634 -0.333 11.557 1.00 98.56 100 VAL A C 1
ATOM 720 O O . VAL A 1 100 ? -3.911 -0.858 12.412 1.00 98.56 100 VAL A O 1
ATOM 723 N N . HIS A 1 101 ? -4.582 -0.652 10.271 1.00 98.50 101 HIS A N 1
ATOM 724 C CA . HIS A 1 101 ? -3.895 -1.796 9.692 1.00 98.50 101 HIS A CA 1
ATOM 725 C C . HIS A 1 101 ? -3.023 -1.385 8.506 1.00 98.50 101 HIS A C 1
ATOM 727 O O . HIS A 1 101 ? -3.253 -0.362 7.860 1.00 98.50 101 HIS A O 1
ATOM 733 N N . LEU A 1 102 ? -2.050 -2.235 8.190 1.00 97.75 102 LEU A N 1
ATOM 734 C CA . LEU A 1 102 ? -1.226 -2.110 6.993 1.00 97.75 102 LEU A CA 1
ATOM 735 C C . LEU A 1 102 ? -1.482 -3.278 6.046 1.00 97.75 102 LEU A C 1
ATOM 737 O O . LEU A 1 102 ? -1.686 -4.418 6.480 1.00 97.75 102 LEU A O 1
ATOM 741 N N . LEU A 1 103 ? -1.409 -2.993 4.754 1.00 95.88 103 LEU A N 1
ATOM 742 C CA . LEU A 1 103 ? -1.469 -3.971 3.678 1.00 95.88 103 LEU A CA 1
ATOM 743 C C . LEU A 1 103 ? -0.269 -3.788 2.761 1.00 95.88 103 LEU A C 1
ATOM 745 O O . LEU A 1 103 ? 0.056 -2.663 2.398 1.00 95.88 103 LEU A O 1
ATOM 749 N N . SER A 1 104 ? 0.346 -4.900 2.364 1.00 93.94 104 SER A N 1
ATOM 750 C CA . SER A 1 104 ? 1.395 -4.907 1.347 1.00 93.94 104 SER A CA 1
ATOM 751 C C . SER A 1 104 ? 1.017 -5.861 0.216 1.00 93.94 104 SER A C 1
ATOM 753 O O . SER A 1 104 ? 1.032 -7.083 0.422 1.00 93.94 104 SER A O 1
ATOM 755 N N . PRO A 1 105 ? 0.663 -5.352 -0.976 1.00 89.75 105 PRO A N 1
ATOM 756 C CA . PRO A 1 105 ? 0.278 -6.196 -2.104 1.00 89.75 105 PRO A CA 1
ATOM 757 C C . PRO A 1 105 ? 1.484 -6.871 -2.779 1.00 89.75 105 PRO A C 1
ATOM 759 O O . PRO A 1 105 ? 1.317 -7.850 -3.498 1.00 89.75 105 PRO A O 1
ATOM 762 N N . GLY A 1 106 ? 2.709 -6.409 -2.517 1.00 87.06 106 GLY A N 1
ATOM 763 C CA . GLY A 1 106 ? 3.888 -6.821 -3.278 1.00 87.06 106 GLY A CA 1
ATOM 764 C C . GLY A 1 106 ? 3.923 -6.163 -4.658 1.00 87.06 106 GLY A C 1
ATOM 765 O O . GLY A 1 106 ? 3.354 -5.091 -4.851 1.00 87.06 106 GLY A O 1
ATOM 766 N N . MET A 1 107 ? 4.605 -6.792 -5.617 1.00 84.81 107 MET A N 1
ATOM 767 C CA . MET A 1 107 ? 4.663 -6.279 -6.987 1.00 84.81 107 MET A CA 1
ATOM 768 C C . MET A 1 107 ? 3.451 -6.753 -7.790 1.00 84.81 107 MET A C 1
ATOM 770 O O . MET A 1 107 ? 3.229 -7.955 -7.943 1.00 84.81 107 MET A O 1
ATOM 774 N N . ILE A 1 108 ? 2.663 -5.802 -8.289 1.00 83.94 108 ILE A N 1
ATOM 775 C CA . ILE A 1 108 ? 1.417 -6.066 -9.011 1.00 83.94 108 ILE A CA 1
ATOM 776 C C . ILE A 1 108 ? 1.552 -5.597 -10.448 1.00 83.94 108 ILE A C 1
ATOM 778 O O . ILE A 1 108 ? 2.000 -4.482 -10.694 1.00 83.94 108 ILE A O 1
ATOM 782 N N . LEU A 1 109 ? 1.116 -6.431 -11.388 1.00 79.25 109 LEU A N 1
ATOM 783 C CA . LEU A 1 109 ? 1.047 -6.083 -12.804 1.00 79.25 109 LEU A CA 1
ATOM 784 C C . LEU A 1 109 ? -0.106 -5.118 -13.084 1.00 79.25 109 LEU A C 1
ATOM 786 O O . LEU A 1 109 ? -1.165 -5.527 -13.562 1.00 79.25 109 LEU A O 1
ATOM 790 N N . THR A 1 110 ? 0.123 -3.848 -12.788 1.00 71.25 110 THR A N 1
ATOM 791 C CA . THR A 1 110 ? -0.719 -2.721 -13.193 1.00 71.25 110 THR A CA 1
ATOM 792 C C . THR A 1 110 ? 0.057 -1.811 -14.136 1.00 71.25 110 THR A C 1
ATOM 794 O O . THR A 1 110 ? 1.280 -1.918 -14.265 1.00 71.25 110 THR A O 1
ATOM 797 N N . GLU A 1 111 ? -0.644 -0.883 -14.781 1.00 69.88 111 GLU A N 1
ATOM 798 C CA . GLU A 1 111 ? -0.009 0.188 -15.556 1.00 69.88 111 GLU A CA 1
ATOM 799 C C . GLU A 1 111 ? 0.993 0.983 -14.708 1.00 69.88 111 GLU A C 1
ATOM 801 O O . GLU A 1 111 ? 2.106 1.213 -15.164 1.00 69.88 111 GLU A O 1
ATOM 806 N N . LEU A 1 112 ? 0.673 1.238 -13.432 1.00 67.31 112 LEU A N 1
ATOM 807 C CA . LEU A 1 112 ? 1.550 1.905 -12.456 1.00 67.31 112 LEU A CA 1
ATOM 808 C C . LEU A 1 112 ? 2.937 1.248 -12.318 1.00 67.31 112 LEU A C 1
ATOM 810 O O . LEU A 1 112 ? 3.927 1.948 -12.109 1.00 67.31 112 LEU A O 1
ATOM 814 N N . LEU A 1 113 ? 3.029 -0.085 -12.408 1.00 69.25 113 LEU A N 1
ATOM 815 C CA . LEU A 1 113 ? 4.314 -0.800 -12.358 1.00 69.25 113 LEU A CA 1
ATOM 816 C C . LEU A 1 113 ? 5.050 -0.762 -13.707 1.00 69.25 113 LEU A C 1
ATOM 818 O O . LEU A 1 113 ? 6.278 -0.831 -13.764 1.00 69.25 113 LEU A O 1
ATOM 822 N N . LEU A 1 114 ? 4.298 -0.726 -14.805 1.00 66.88 114 LEU A N 1
ATOM 823 C CA . LEU A 1 114 ? 4.853 -0.798 -16.153 1.00 66.88 114 LEU A CA 1
ATOM 824 C C . LEU A 1 114 ? 5.305 0.567 -16.664 1.00 66.88 114 LEU A C 1
ATOM 826 O O . LEU A 1 114 ? 6.219 0.627 -17.486 1.00 66.88 114 LEU A O 1
ATOM 830 N N . GLU A 1 115 ? 4.723 1.643 -16.160 1.00 66.56 115 GLU A N 1
ATOM 831 C CA . GLU A 1 115 ? 5.115 3.011 -16.457 1.00 66.56 115 GLU A CA 1
ATOM 832 C C . GLU A 1 115 ? 6.580 3.258 -16.039 1.00 66.56 115 GLU A C 1
ATOM 834 O O . GLU A 1 115 ? 6.985 3.016 -14.903 1.00 66.56 115 GLU A O 1
ATOM 839 N N . GLY A 1 116 ? 7.424 3.653 -16.998 1.00 60.78 116 GLY A N 1
ATOM 840 C CA . GLY A 1 116 ? 8.846 3.949 -16.775 1.00 60.78 116 GLY A CA 1
ATOM 841 C C . GLY A 1 116 ? 9.805 2.750 -16.696 1.00 60.78 116 GLY A C 1
ATOM 842 O O . GLY A 1 116 ? 11.013 2.950 -16.792 1.00 60.78 116 GLY A O 1
ATOM 843 N N . SER A 1 117 ? 9.329 1.504 -16.583 1.00 65.94 117 SER A N 1
ATOM 844 C CA . SER A 1 117 ? 10.234 0.338 -16.562 1.00 65.94 117 SER A CA 1
ATOM 845 C C . SER A 1 117 ? 10.791 0.023 -17.965 1.00 65.94 117 SER A C 1
ATOM 847 O O . SER A 1 117 ? 9.992 -0.147 -18.896 1.00 65.94 117 SER A O 1
ATOM 849 N N . PRO A 1 118 ? 12.121 -0.111 -18.160 1.00 67.69 118 PRO A N 1
ATOM 850 C CA . PRO A 1 118 ? 12.692 -0.519 -19.446 1.00 67.69 118 PRO A CA 1
ATOM 851 C C . PRO A 1 118 ? 12.145 -1.884 -19.865 1.00 67.69 118 PRO A C 1
ATOM 853 O O . PRO A 1 118 ? 12.109 -2.798 -19.042 1.00 67.69 118 PRO A O 1
ATOM 856 N N . ARG A 1 119 ? 11.726 -2.048 -21.129 1.00 66.56 119 ARG A N 1
ATOM 857 C CA . ARG A 1 119 ? 11.104 -3.298 -21.621 1.00 66.56 119 ARG A CA 1
ATOM 858 C C . ARG A 1 119 ? 11.958 -4.531 -21.321 1.00 66.56 119 ARG A C 1
ATOM 860 O O . ARG A 1 119 ? 11.446 -5.526 -20.818 1.00 66.56 119 ARG A O 1
ATOM 867 N N . GLU A 1 120 ? 13.261 -4.412 -21.535 1.00 64.44 120 GLU A N 1
ATOM 868 C CA . GLU A 1 120 ? 14.249 -5.475 -21.327 1.00 64.44 120 GLU A CA 1
ATOM 869 C C . GLU A 1 120 ? 14.371 -5.889 -19.850 1.00 64.44 120 GLU A C 1
ATOM 871 O O . GLU A 1 120 ? 14.583 -7.058 -19.535 1.00 64.44 120 GLU A O 1
ATOM 876 N N . ALA A 1 121 ? 14.130 -4.957 -18.922 1.00 65.75 121 ALA A N 1
ATOM 877 C CA . ALA A 1 121 ? 14.171 -5.212 -17.484 1.00 65.75 121 ALA A CA 1
ATOM 878 C C . ALA A 1 121 ? 12.894 -5.887 -16.946 1.00 65.75 121 ALA A C 1
ATOM 880 O O . ALA A 1 121 ? 12.861 -6.298 -15.786 1.00 65.75 121 ALA A O 1
ATOM 881 N N . ARG A 1 122 ? 11.836 -6.031 -17.760 1.00 68.00 122 ARG A N 1
ATOM 882 C CA . ARG A 1 122 ? 10.552 -6.623 -17.331 1.00 68.00 122 ARG A CA 1
ATOM 883 C C . ARG A 1 122 ? 10.579 -8.150 -17.338 1.00 68.00 122 ARG A C 1
ATOM 885 O O . ARG A 1 122 ? 9.923 -8.774 -16.507 1.00 68.00 122 ARG A O 1
ATOM 892 N N . ALA A 1 123 ? 11.339 -8.763 -18.248 1.00 63.47 123 ALA A N 1
ATOM 893 C CA . ALA A 1 123 ? 11.222 -10.189 -18.557 1.00 63.47 123 ALA A CA 1
ATOM 894 C C . ALA A 1 123 ? 11.479 -11.107 -17.352 1.00 63.47 123 ALA A C 1
ATOM 896 O O . ALA A 1 123 ? 10.730 -12.049 -17.121 1.00 63.47 123 ALA A O 1
ATOM 897 N N . ILE A 1 124 ? 12.503 -10.845 -16.544 1.00 66.56 124 ILE A N 1
ATOM 898 C CA . ILE A 1 124 ? 12.896 -11.756 -15.458 1.00 66.56 124 ILE A CA 1
ATOM 899 C C . ILE A 1 124 ? 12.222 -11.395 -14.123 1.00 66.56 124 ILE A C 1
ATOM 901 O O . ILE A 1 124 ? 11.451 -12.215 -13.610 1.00 66.56 124 ILE A O 1
ATOM 905 N N . PRO A 1 125 ? 12.422 -10.194 -13.545 1.00 73.50 125 PRO A N 1
ATOM 906 C CA . PRO A 1 125 ? 11.894 -9.892 -12.216 1.00 73.50 125 PRO A CA 1
ATOM 907 C C . PRO A 1 125 ? 10.363 -9.894 -12.185 1.00 73.50 125 PRO A C 1
ATOM 909 O O . PRO A 1 125 ? 9.777 -10.325 -11.187 1.00 73.50 125 PRO A O 1
ATOM 912 N N . PHE A 1 126 ? 9.692 -9.484 -13.269 1.00 79.06 126 PHE A N 1
ATOM 913 C CA . PHE A 1 126 ? 8.233 -9.396 -13.247 1.00 79.06 126 PHE A CA 1
ATOM 914 C C . PHE A 1 126 ? 7.591 -10.773 -13.418 1.00 79.06 126 PHE A C 1
ATOM 916 O O . PHE A 1 126 ? 6.624 -11.079 -12.725 1.00 79.06 126 PHE A O 1
ATOM 923 N N . ASN A 1 127 ? 8.168 -11.651 -14.243 1.00 79.50 127 ASN A N 1
ATOM 924 C CA . ASN A 1 127 ? 7.719 -13.043 -14.336 1.00 79.50 127 ASN A CA 1
ATOM 925 C C . ASN A 1 127 ? 7.897 -13.811 -13.017 1.00 79.50 127 ASN A C 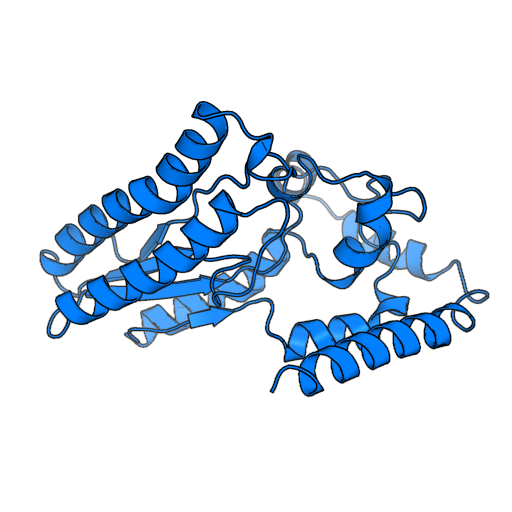1
ATOM 927 O O . ASN A 1 127 ? 7.071 -14.655 -12.670 1.00 79.50 127 ASN A O 1
ATOM 931 N N . ILE A 1 128 ? 8.961 -13.526 -12.264 1.00 80.00 128 ILE A N 1
ATOM 932 C CA . ILE A 1 128 ? 9.247 -14.249 -11.022 1.00 80.00 128 ILE A CA 1
ATOM 933 C C . ILE A 1 128 ? 8.378 -13.735 -9.873 1.00 80.00 128 ILE A C 1
ATOM 935 O O . ILE A 1 128 ? 7.751 -14.532 -9.166 1.00 80.00 128 ILE A O 1
ATOM 939 N N . LEU A 1 129 ? 8.347 -12.420 -9.664 1.00 83.94 129 LEU A N 1
ATOM 940 C CA . LEU A 1 129 ? 7.851 -11.835 -8.422 1.00 83.94 129 LEU A CA 1
ATOM 941 C C . LEU A 1 129 ? 6.486 -11.164 -8.551 1.00 83.94 129 LEU A C 1
ATOM 943 O O . LEU A 1 129 ? 5.786 -11.094 -7.537 1.00 83.94 129 LEU A O 1
ATOM 947 N N . CYS A 1 130 ? 6.090 -10.701 -9.739 1.00 85.88 130 CYS A N 1
ATOM 948 C CA . CYS A 1 130 ? 4.804 -10.032 -9.889 1.00 85.88 130 CYS A CA 1
ATOM 949 C C . CYS A 1 130 ? 3.647 -11.025 -9.926 1.00 85.88 130 CYS A C 1
ATOM 951 O O . CYS A 1 130 ? 3.822 -12.208 -10.222 1.00 85.88 130 CYS A O 1
ATOM 953 N N . GLU A 1 131 ? 2.455 -10.523 -9.632 1.00 87.62 131 GLU A N 1
ATOM 954 C CA . GLU A 1 131 ? 1.202 -11.227 -9.881 1.00 87.62 131 GLU A CA 1
ATOM 955 C C . GLU A 1 131 ? 0.127 -10.275 -10.401 1.00 87.62 131 GLU A C 1
ATOM 957 O O . GLU A 1 131 ? 0.244 -9.049 -10.313 1.00 87.62 131 GLU A O 1
ATOM 962 N N . HIS A 1 132 ? -0.939 -10.854 -10.948 1.00 85.75 132 HIS A N 1
ATOM 963 C CA . HIS A 1 132 ? -2.118 -10.091 -11.335 1.00 85.75 132 HIS A CA 1
ATOM 964 C C . HIS A 1 132 ? -2.862 -9.505 -10.123 1.00 85.75 132 HIS A C 1
ATOM 966 O O . HIS A 1 132 ? -2.919 -10.155 -9.069 1.00 85.75 132 HIS A O 1
ATOM 972 N N . PRO A 1 133 ? -3.511 -8.332 -10.283 1.00 86.56 133 PRO A N 1
ATOM 973 C CA . PRO A 1 133 ? -4.298 -7.704 -9.224 1.00 86.56 133 PRO A CA 1
ATOM 974 C C . PRO A 1 133 ? -5.325 -8.644 -8.593 1.00 86.56 133 PRO A C 1
ATOM 976 O O . PRO A 1 133 ? -5.488 -8.664 -7.376 1.00 86.56 133 PRO A O 1
ATOM 979 N N . GLU A 1 134 ? -5.989 -9.481 -9.391 1.00 85.31 134 GLU A N 1
ATOM 980 C CA . GLU A 1 134 ? -7.088 -10.307 -8.894 1.00 85.31 134 GLU A CA 1
ATOM 981 C C . GLU A 1 134 ? -6.585 -11.545 -8.149 1.00 85.31 134 GLU A C 1
ATOM 983 O O . GLU A 1 134 ? -7.237 -12.002 -7.212 1.00 85.31 134 GLU A O 1
ATOM 988 N N . THR A 1 135 ? -5.395 -12.044 -8.499 1.00 88.81 135 THR A N 1
ATOM 989 C CA . THR A 1 135 ? -4.699 -13.080 -7.723 1.00 88.81 135 THR A CA 1
ATOM 990 C C . THR A 1 135 ? -4.358 -12.555 -6.331 1.00 88.81 135 THR A C 1
ATOM 992 O O . THR A 1 135 ? -4.583 -13.233 -5.325 1.00 88.81 135 THR A O 1
ATOM 995 N N . VAL A 1 136 ? -3.851 -11.323 -6.254 1.00 90.00 136 VAL A N 1
ATOM 996 C CA . VAL A 1 136 ? -3.504 -10.695 -4.974 1.00 90.00 136 VAL A CA 1
ATOM 997 C C . VAL A 1 136 ? -4.755 -10.327 -4.180 1.00 90.00 136 VAL A C 1
ATOM 999 O O . VAL A 1 136 ? -4.806 -10.588 -2.978 1.00 90.00 136 VAL A O 1
ATOM 1002 N N . ALA A 1 137 ? -5.806 -9.830 -4.832 1.00 90.00 137 ALA A N 1
ATOM 1003 C CA . ALA A 1 137 ? -7.098 -9.589 -4.196 1.00 90.00 137 ALA A CA 1
ATOM 1004 C C . ALA A 1 137 ? -7.709 -10.886 -3.637 1.00 90.00 137 ALA A C 1
ATOM 1006 O O . ALA A 1 137 ? -8.161 -10.901 -2.491 1.00 90.00 137 ALA A O 1
ATOM 1007 N N . GLY A 1 138 ? -7.643 -11.992 -4.389 1.00 91.62 138 GLY A N 1
ATOM 1008 C CA . GLY A 1 138 ? -8.082 -13.318 -3.941 1.00 91.62 138 GLY A CA 1
ATOM 1009 C C . GLY A 1 138 ? -7.349 -13.811 -2.689 1.00 91.62 138 GLY A C 1
ATOM 1010 O O . GLY A 1 138 ? -7.918 -14.548 -1.887 1.00 91.62 138 GLY A O 1
ATOM 1011 N N . PHE A 1 139 ? -6.114 -13.355 -2.462 1.00 93.00 139 PHE A N 1
ATOM 1012 C CA . PHE A 1 139 ? -5.380 -13.608 -1.223 1.00 93.00 139 PHE A CA 1
ATOM 1013 C C . PHE A 1 139 ? -5.737 -12.625 -0.099 1.00 93.00 139 PHE A C 1
ATOM 1015 O O . PHE A 1 139 ? -5.916 -13.049 1.050 1.00 93.00 139 PHE A O 1
ATOM 1022 N N . LEU A 1 140 ? -5.784 -11.324 -0.398 1.00 94.38 140 LEU A N 1
ATOM 1023 C CA . LEU A 1 140 ? -5.939 -10.271 0.604 1.00 94.38 140 LEU A CA 1
ATOM 1024 C C . LEU A 1 140 ? -7.369 -10.233 1.149 1.00 94.38 140 LEU A C 1
ATOM 1026 O O . LEU A 1 140 ? -7.548 -10.277 2.364 1.00 94.38 140 LEU A O 1
ATOM 1030 N N . VAL A 1 141 ? -8.388 -10.215 0.287 1.00 95.00 141 VAL A N 1
ATOM 1031 C CA . VAL A 1 141 ? -9.788 -9.993 0.690 1.00 95.00 141 VAL A CA 1
ATOM 1032 C C . VAL A 1 141 ? -10.270 -10.991 1.755 1.00 95.00 141 VAL A C 1
ATOM 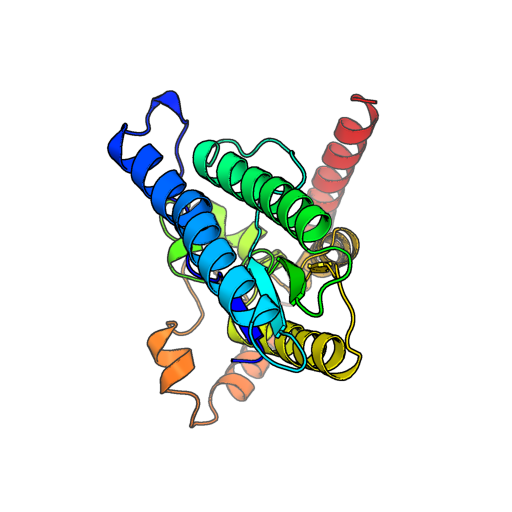1034 O O . VAL A 1 141 ? -10.799 -10.535 2.771 1.00 95.00 141 VAL A O 1
ATOM 1037 N N . PRO A 1 142 ? -10.055 -12.319 1.630 1.00 96.12 142 PRO A N 1
ATOM 1038 C CA . PRO A 1 142 ? -10.445 -13.258 2.685 1.00 96.12 142 PRO A CA 1
ATOM 1039 C C . PRO A 1 142 ? -9.741 -12.991 4.024 1.00 96.12 142 PRO A C 1
ATOM 1041 O O . PRO A 1 142 ? -10.343 -13.141 5.086 1.00 96.12 142 PRO A O 1
ATOM 1044 N N . ARG A 1 143 ? -8.477 -12.549 3.989 1.00 96.81 143 ARG A N 1
ATOM 1045 C CA . ARG A 1 143 ? -7.698 -12.226 5.195 1.00 96.81 143 ARG A CA 1
ATOM 1046 C C . ARG A 1 143 ? -8.182 -10.942 5.852 1.00 96.81 143 ARG A C 1
ATOM 1048 O O . ARG A 1 143 ? -8.322 -10.929 7.068 1.00 96.81 143 ARG A O 1
ATOM 1055 N N . LEU A 1 144 ? -8.497 -9.905 5.075 1.00 96.44 144 LEU A N 1
ATOM 1056 C CA . LEU A 1 144 ? -9.115 -8.684 5.602 1.00 96.44 144 LEU A CA 1
ATOM 1057 C C . LEU A 1 144 ? -10.456 -9.009 6.265 1.00 96.44 144 LEU A C 1
ATOM 1059 O O . LEU A 1 144 ? -10.678 -8.611 7.403 1.00 96.44 144 LEU A O 1
ATOM 1063 N N . ARG A 1 145 ? -11.316 -9.794 5.600 1.00 96.94 145 ARG A N 1
ATOM 1064 C CA . ARG A 1 145 ? -12.596 -10.241 6.176 1.00 96.94 145 ARG A CA 1
ATOM 1065 C C . ARG A 1 145 ? -12.398 -10.989 7.492 1.00 96.94 145 ARG A C 1
ATOM 1067 O O . ARG A 1 145 ? -13.124 -10.735 8.443 1.00 96.94 145 ARG A O 1
ATOM 1074 N N . SER A 1 146 ? -11.393 -11.862 7.570 1.00 97.62 146 SER A N 1
ATOM 1075 C CA . SER A 1 146 ? -11.045 -12.566 8.810 1.00 97.62 146 SER A CA 1
ATOM 1076 C C . SER A 1 146 ? -10.561 -11.617 9.915 1.00 97.62 146 SER A C 1
ATOM 1078 O O . SER A 1 146 ? -10.965 -11.769 11.065 1.00 97.62 146 SER A O 1
ATOM 1080 N N . VAL A 1 147 ? -9.730 -10.623 9.580 1.00 97.38 147 VAL A N 1
ATOM 1081 C CA . VAL A 1 147 ? -9.255 -9.590 10.520 1.00 97.38 147 VAL A CA 1
ATOM 1082 C C . VAL A 1 147 ? -10.424 -8.794 11.097 1.00 97.38 147 VAL A C 1
ATOM 1084 O O . VAL A 1 147 ? -10.491 -8.628 12.314 1.00 97.38 147 VAL A O 1
ATOM 1087 N N . VAL A 1 148 ? -11.349 -8.367 10.234 1.00 96.94 148 VAL A N 1
ATOM 1088 C CA . VAL A 1 148 ? -12.548 -7.603 10.609 1.00 96.94 148 VAL A CA 1
ATOM 1089 C C . VAL A 1 148 ? -13.484 -8.450 11.471 1.00 96.94 148 VAL A C 1
ATOM 1091 O O . VAL A 1 148 ? -13.839 -8.041 12.569 1.00 96.94 148 VAL A O 1
ATOM 1094 N N . ALA A 1 149 ? -13.814 -9.671 11.039 1.00 96.88 149 ALA A N 1
ATOM 1095 C CA . ALA A 1 149 ? -14.714 -10.562 11.779 1.00 96.88 149 ALA A CA 1
ATOM 1096 C C . ALA A 1 149 ? -14.197 -10.918 13.184 1.00 96.88 149 ALA A C 1
ATOM 1098 O O . ALA A 1 149 ? -14.981 -11.190 14.088 1.00 96.88 149 ALA A O 1
ATOM 1099 N N . ARG A 1 150 ? -12.873 -10.921 13.372 1.00 96.75 150 ARG A N 1
ATOM 1100 C CA . ARG A 1 150 ? -12.220 -11.193 14.659 1.00 96.75 150 ARG A CA 1
ATOM 1101 C C . ARG A 1 150 ? -11.962 -9.932 15.491 1.00 96.75 150 ARG A C 1
ATOM 1103 O O . ARG A 1 150 ? -11.366 -10.051 16.558 1.00 96.75 150 ARG A O 1
ATOM 1110 N N . GLY A 1 151 ? -12.323 -8.745 14.996 1.00 95.00 151 GLY A N 1
ATOM 1111 C CA . GLY A 1 151 ? -12.099 -7.469 15.684 1.00 95.00 151 GLY A CA 1
ATOM 1112 C C . GLY A 1 151 ? -10.624 -7.159 15.958 1.00 95.00 151 GLY A C 1
ATOM 1113 O O . GLY A 1 151 ? -10.301 -6.449 16.911 1.00 95.00 151 GLY A O 1
ATOM 1114 N N . LEU A 1 152 ? -9.700 -7.717 15.166 1.00 94.69 152 LEU A N 1
ATOM 1115 C CA . LEU A 1 152 ? -8.269 -7.526 15.406 1.00 94.69 152 LEU A CA 1
ATOM 1116 C C . LEU A 1 152 ? -7.873 -6.076 15.111 1.00 94.69 152 LEU A C 1
ATOM 1118 O O . LEU A 1 152 ? -8.435 -5.440 14.225 1.00 94.69 152 LEU A O 1
ATOM 1122 N N . GLY A 1 153 ? -6.857 -5.570 15.810 1.00 93.44 153 GLY A N 1
ATOM 1123 C CA . GLY A 1 153 ? -6.251 -4.261 15.559 1.00 93.44 153 GLY A CA 1
ATOM 1124 C C . GLY A 1 153 ? -4.766 -4.381 15.235 1.00 93.44 153 GLY A C 1
ATOM 1125 O O . GLY A 1 153 ? -4.090 -5.289 15.712 1.00 93.44 153 GLY A O 1
ATOM 1126 N N . GLY A 1 154 ? -4.240 -3.470 14.414 1.00 95.31 154 GLY A N 1
ATOM 1127 C CA . GLY A 1 154 ? -2.795 -3.357 14.195 1.00 95.31 154 GLY A CA 1
ATOM 1128 C C . GLY A 1 154 ? -2.162 -4.424 13.306 1.00 95.31 154 GLY A C 1
ATOM 1129 O O . GLY A 1 154 ? -0.939 -4.544 13.277 1.00 95.31 154 GLY A O 1
ATOM 1130 N N . THR A 1 155 ? -2.961 -5.187 12.562 1.00 97.38 155 THR A N 1
ATOM 1131 C CA . THR A 1 155 ? -2.434 -6.241 11.687 1.00 97.38 155 THR A CA 1
ATOM 1132 C C . THR A 1 155 ? -1.667 -5.671 10.498 1.00 97.38 155 THR A C 1
ATOM 1134 O O . THR A 1 155 ? -2.010 -4.615 9.961 1.00 97.38 155 THR A O 1
ATOM 1137 N N . TYR A 1 156 ? -0.686 -6.438 10.027 1.00 96.62 156 TYR A N 1
ATOM 1138 C CA . TYR A 1 156 ? 0.021 -6.171 8.784 1.00 96.62 156 TYR A CA 1
ATOM 1139 C C . TYR A 1 156 ? -0.072 -7.386 7.860 1.00 96.62 156 TYR A C 1
ATOM 1141 O O . TYR A 1 156 ? 0.549 -8.417 8.114 1.00 96.62 156 TYR A O 1
ATOM 1149 N N . VAL A 1 157 ? -0.876 -7.279 6.802 1.00 95.31 157 VAL A N 1
ATOM 1150 C CA . VAL A 1 157 ? -1.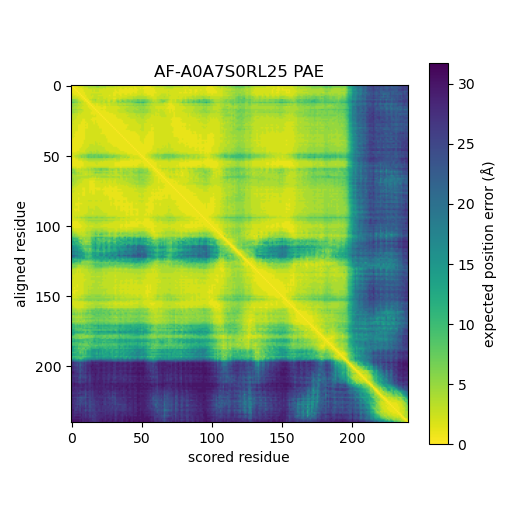108 -8.387 5.866 1.00 95.31 157 VAL A CA 1
ATOM 1151 C C . VAL A 1 157 ? -0.249 -8.184 4.622 1.00 95.31 157 VAL A C 1
ATOM 1153 O O . VAL A 1 157 ? -0.464 -7.245 3.858 1.00 95.31 157 VAL A O 1
ATOM 1156 N N . LYS A 1 158 ? 0.726 -9.073 4.416 1.00 94.12 158 LYS A N 1
ATOM 1157 C CA . LYS A 1 158 ? 1.639 -9.050 3.265 1.00 94.12 158 LYS A CA 1
ATOM 1158 C C . LYS A 1 158 ? 1.325 -10.189 2.303 1.00 94.12 158 LYS A C 1
ATOM 1160 O O . LYS A 1 158 ? 1.260 -11.342 2.726 1.00 94.12 158 LYS A O 1
ATOM 1165 N N . TYR A 1 159 ? 1.186 -9.876 1.020 1.00 92.50 159 TYR A N 1
ATOM 1166 C CA . TYR A 1 159 ? 1.127 -10.880 -0.041 1.00 92.50 159 TYR A CA 1
ATOM 1167 C C . TYR A 1 159 ? 2.519 -11.416 -0.388 1.00 92.50 159 TYR A C 1
ATOM 1169 O O . TYR A 1 159 ? 2.728 -12.626 -0.453 1.00 92.50 159 TYR A O 1
ATOM 1177 N N . LEU A 1 160 ? 3.478 -10.506 -0.578 1.00 87.75 160 LEU A N 1
ATOM 1178 C CA . LEU A 1 160 ? 4.867 -10.831 -0.879 1.00 87.75 1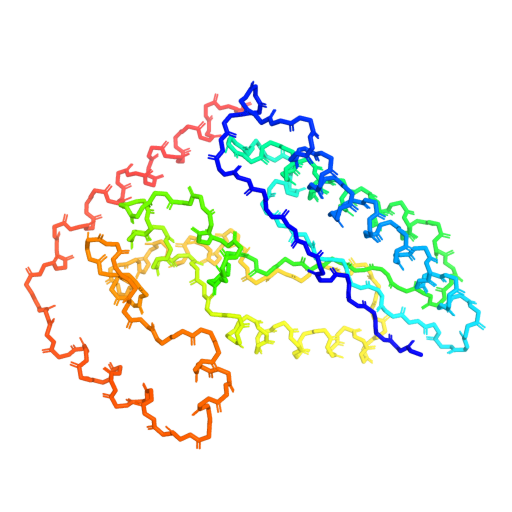60 LEU A CA 1
ATOM 1179 C C . LEU A 1 160 ? 5.716 -10.656 0.387 1.00 87.75 160 LEU A C 1
ATOM 1181 O O . LEU A 1 160 ? 6.106 -9.553 0.757 1.00 87.75 160 LEU A O 1
ATOM 1185 N N . THR A 1 161 ? 5.959 -11.759 1.087 1.00 87.88 161 THR A N 1
ATOM 1186 C CA . THR A 1 161 ? 6.913 -11.848 2.204 1.00 87.88 161 THR A CA 1
ATOM 1187 C C . THR A 1 161 ? 8.304 -12.248 1.698 1.00 87.88 161 THR A C 1
ATOM 1189 O O . THR A 1 161 ? 8.377 -12.882 0.641 1.00 87.88 161 THR A O 1
ATOM 1192 N N . PRO A 1 162 ? 9.394 -11.993 2.450 1.00 83.00 162 PRO A N 1
ATOM 1193 C CA . PRO A 1 162 ? 10.732 -12.472 2.087 1.00 83.00 162 PRO A CA 1
ATOM 1194 C C . PRO A 1 162 ? 10.782 -13.982 1.821 1.00 83.00 162 PRO A C 1
ATOM 1196 O O . PRO A 1 162 ? 11.330 -14.413 0.813 1.00 83.00 162 PRO A O 1
ATOM 1199 N N . ALA A 1 163 ? 10.104 -14.785 2.648 1.00 84.06 163 ALA A N 1
ATOM 1200 C CA . ALA A 1 163 ? 9.995 -16.230 2.440 1.00 84.06 163 ALA A CA 1
ATOM 1201 C C . ALA A 1 163 ? 9.273 -16.579 1.127 1.00 84.06 163 ALA A C 1
ATOM 1203 O O . ALA A 1 163 ? 9.728 -17.431 0.367 1.00 84.06 163 ALA A O 1
ATOM 1204 N N . SER A 1 164 ? 8.167 -15.893 0.817 1.00 86.00 164 SER A N 1
ATOM 1205 C CA . SER A 1 164 ? 7.462 -16.114 -0.448 1.00 86.00 164 SER A CA 1
ATOM 1206 C C . SER A 1 164 ? 8.261 -15.620 -1.658 1.00 86.00 164 SER A C 1
ATOM 1208 O O . SER A 1 164 ? 8.184 -16.238 -2.712 1.00 86.00 164 SER A O 1
ATOM 1210 N N . ALA A 1 165 ? 9.048 -14.549 -1.521 1.00 85.44 165 ALA A N 1
ATOM 121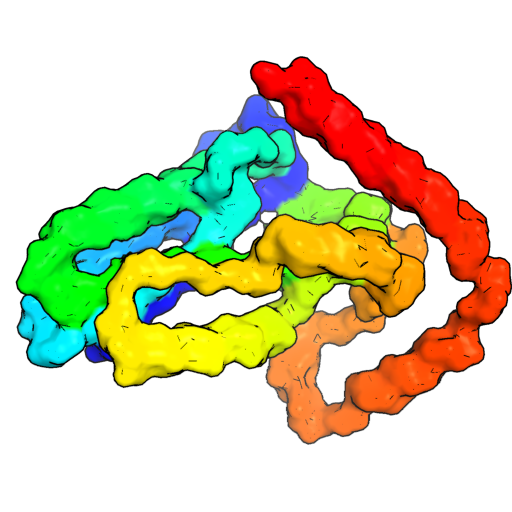1 C CA . ALA A 1 165 ? 9.934 -14.055 -2.569 1.00 85.44 165 ALA A CA 1
ATOM 1212 C C . ALA A 1 165 ? 11.069 -15.054 -2.832 1.00 85.44 165 ALA A C 1
ATOM 1214 O O . ALA A 1 165 ? 11.292 -15.423 -3.982 1.00 85.44 165 ALA A O 1
ATOM 1215 N N . MET A 1 166 ? 11.691 -15.579 -1.772 1.00 85.00 166 MET A N 1
ATOM 1216 C CA . MET A 1 166 ? 12.690 -16.645 -1.859 1.00 85.00 166 MET A CA 1
ATOM 1217 C C . MET A 1 166 ? 12.117 -17.884 -2.554 1.00 85.00 166 MET A C 1
ATOM 1219 O O . MET A 1 166 ? 12.700 -18.382 -3.510 1.00 85.00 166 MET A O 1
ATOM 1223 N N . TRP A 1 167 ? 10.922 -18.333 -2.163 1.00 87.00 167 TRP A N 1
ATOM 1224 C CA . TRP A 1 167 ? 10.252 -19.454 -2.827 1.00 87.00 167 TRP A CA 1
ATOM 1225 C C . TRP A 1 167 ? 10.004 -19.204 -4.324 1.00 87.00 167 TRP A C 1
ATOM 1227 O O . TRP A 1 167 ? 10.171 -20.101 -5.153 1.00 87.00 167 TRP A O 1
ATOM 1237 N N . ARG A 1 168 ? 9.625 -17.977 -4.702 1.00 88.56 168 ARG A N 1
ATOM 1238 C CA . ARG A 1 168 ? 9.437 -17.597 -6.112 1.00 88.56 168 ARG A CA 1
ATOM 1239 C C . ARG A 1 168 ? 10.752 -17.610 -6.889 1.00 88.56 168 ARG A C 1
ATOM 1241 O O . ARG A 1 168 ? 10.745 -18.053 -8.031 1.00 88.56 168 ARG A O 1
ATOM 1248 N N . LEU A 1 169 ? 11.853 -17.175 -6.277 1.00 85.69 169 LEU A N 1
ATOM 1249 C CA . LEU A 1 169 ? 13.192 -17.235 -6.870 1.00 85.69 169 LEU A CA 1
ATOM 1250 C C . LEU A 1 169 ? 13.663 -18.683 -7.047 1.00 85.69 169 LEU A C 1
ATOM 1252 O O . LEU A 1 169 ? 14.100 -19.052 -8.132 1.00 85.69 169 LEU A O 1
ATOM 1256 N N . LEU A 1 170 ? 13.479 -19.534 -6.034 1.00 86.81 170 LEU A N 1
ATOM 1257 C CA . LEU A 1 170 ? 13.808 -20.963 -6.113 1.00 86.81 170 LEU A CA 1
ATOM 1258 C C . LEU A 1 170 ? 12.996 -21.696 -7.191 1.00 86.81 170 LEU A C 1
ATOM 1260 O O . LEU A 1 170 ? 13.477 -22.643 -7.802 1.00 86.81 170 LEU A O 1
ATOM 1264 N N . THR A 1 171 ? 11.770 -21.240 -7.457 1.00 87.75 171 THR A N 1
ATOM 1265 C CA . THR A 1 171 ? 10.893 -21.798 -8.499 1.00 87.75 171 THR A CA 1
ATOM 1266 C C . THR A 1 171 ? 10.946 -21.024 -9.819 1.00 87.75 171 THR A C 1
ATOM 1268 O O . THR A 1 171 ? 10.126 -21.281 -10.702 1.00 87.75 171 THR A O 1
ATOM 1271 N N . ALA A 1 172 ? 11.906 -20.105 -9.991 1.00 85.88 172 ALA A N 1
ATOM 1272 C CA . ALA A 1 172 ? 11.978 -19.193 -11.132 1.00 85.88 172 ALA A CA 1
ATOM 1273 C C . ALA A 1 172 ? 11.863 -19.870 -12.513 1.00 85.88 172 ALA A C 1
ATOM 1275 O O . ALA A 1 172 ? 11.092 -19.353 -13.326 1.00 85.88 172 ALA A O 1
ATOM 1276 N N . PRO A 1 173 ? 12.497 -21.030 -12.797 1.00 84.88 173 PRO A N 1
ATOM 1277 C CA . PRO A 1 173 ? 12.378 -21.676 -14.108 1.00 84.88 173 PRO A CA 1
ATOM 1278 C C . PRO A 1 173 ? 10.932 -22.008 -14.504 1.00 84.88 173 PRO A C 1
ATOM 1280 O O . PRO A 1 173 ? 10.559 -21.869 -15.663 1.00 84.88 173 PRO A O 1
ATOM 1283 N N . ALA A 1 174 ? 10.085 -22.370 -13.536 1.00 84.00 174 ALA A N 1
ATOM 1284 C CA . ALA A 1 174 ? 8.667 -22.660 -13.763 1.00 84.00 174 ALA A CA 1
ATOM 1285 C C . ALA A 1 174 ? 7.789 -21.394 -13.848 1.00 84.00 174 ALA A C 1
ATOM 1287 O O . ALA A 1 174 ? 6.573 -21.485 -14.035 1.00 84.00 174 ALA A O 1
ATOM 1288 N N . ARG A 1 175 ? 8.376 -20.209 -13.641 1.00 83.69 175 ARG A N 1
ATOM 1289 C CA . ARG A 1 175 ? 7.674 -18.922 -13.623 1.00 83.69 175 ARG A CA 1
ATOM 1290 C C . ARG A 1 175 ? 7.998 -18.039 -14.825 1.00 83.69 175 ARG A C 1
ATOM 1292 O O . ARG A 1 175 ? 7.237 -17.110 -15.058 1.00 83.69 175 ARG A O 1
ATOM 1299 N N . ILE A 1 176 ? 9.065 -18.308 -15.575 1.00 81.31 176 ILE A N 1
ATOM 1300 C CA . ILE A 1 176 ? 9.444 -17.538 -16.771 1.00 81.31 176 ILE A CA 1
ATOM 1301 C C . ILE A 1 176 ? 8.389 -17.704 -17.879 1.00 81.31 176 ILE A C 1
ATOM 1303 O O . ILE A 1 176 ? 7.786 -18.765 -18.015 1.00 81.31 176 ILE A O 1
ATOM 1307 N N . GLY A 1 177 ? 8.144 -16.642 -18.656 1.00 77.62 177 GLY A N 1
ATOM 1308 C CA . GLY A 1 177 ? 7.240 -16.668 -19.814 1.00 77.62 177 GLY A CA 1
ATOM 1309 C C . GLY A 1 177 ? 5.751 -16.532 -19.483 1.00 77.62 177 GLY A C 1
ATOM 1310 O O . GLY A 1 177 ? 4.920 -16.601 -20.381 1.00 77.62 177 GLY A O 1
ATOM 1311 N N . ARG A 1 178 ? 5.388 -16.335 -18.208 1.00 83.88 178 ARG A N 1
ATOM 1312 C CA . ARG A 1 178 ? 3.980 -16.219 -17.782 1.00 83.88 178 ARG A CA 1
ATOM 1313 C C . ARG A 1 178 ? 3.333 -14.872 -18.127 1.00 83.88 178 ARG A C 1
ATOM 1315 O O . ARG A 1 178 ? 2.124 -14.813 -18.319 1.00 83.88 178 ARG A O 1
ATOM 1322 N N . PHE A 1 179 ? 4.122 -13.797 -18.137 1.00 84.81 179 PHE A N 1
ATOM 1323 C CA . PHE A 1 179 ? 3.653 -12.418 -18.287 1.00 84.81 179 PHE A CA 1
ATOM 1324 C C . PHE A 1 179 ? 4.420 -11.668 -19.369 1.00 84.81 179 PHE A C 1
ATOM 1326 O O . PHE A 1 179 ? 3.830 -10.901 -20.129 1.00 84.81 179 PHE A O 1
ATOM 1333 N N . PHE A 1 180 ? 5.724 -11.907 -19.447 1.00 84.06 180 PHE A N 1
ATOM 1334 C CA . PHE A 1 180 ? 6.584 -11.332 -20.469 1.00 84.06 180 PHE A CA 1
ATOM 1335 C C . PHE A 1 180 ? 7.377 -12.428 -21.172 1.00 84.06 180 PHE A C 1
ATOM 1337 O O . PHE A 1 180 ? 7.835 -13.366 -20.513 1.00 84.06 180 PHE A O 1
ATOM 1344 N N . ASP A 1 181 ? 7.535 -12.314 -22.487 1.00 82.62 181 ASP A N 1
ATOM 1345 C CA . ASP A 1 181 ? 8.473 -13.147 -23.240 1.00 82.62 181 ASP A CA 1
ATOM 1346 C C . ASP A 1 181 ? 9.935 -12.725 -22.972 1.00 82.62 181 ASP A C 1
ATOM 1348 O O . ASP A 1 181 ? 10.212 -11.804 -22.195 1.00 82.62 181 ASP A O 1
ATOM 1352 N N . SER A 1 182 ? 10.894 -13.406 -23.603 1.00 77.19 182 SER A N 1
ATOM 1353 C CA . SER A 1 182 ? 12.323 -13.090 -23.474 1.00 77.19 182 SER A CA 1
ATOM 1354 C C . SER A 1 182 ? 12.707 -11.714 -24.028 1.00 77.19 182 SER A C 1
ATOM 1356 O O . SER A 1 182 ? 13.758 -11.199 -23.661 1.00 77.19 182 SER A O 1
ATOM 1358 N N . ALA A 1 183 ? 11.875 -11.116 -24.884 1.00 75.88 183 ALA A N 1
ATOM 1359 C CA . ALA A 1 183 ? 12.057 -9.770 -25.424 1.00 75.88 183 ALA A CA 1
ATOM 1360 C C . ALA A 1 183 ? 11.344 -8.690 -24.579 1.00 75.88 183 ALA A C 1
ATOM 1362 O O . ALA A 1 183 ? 11.409 -7.503 -24.899 1.00 75.88 183 AL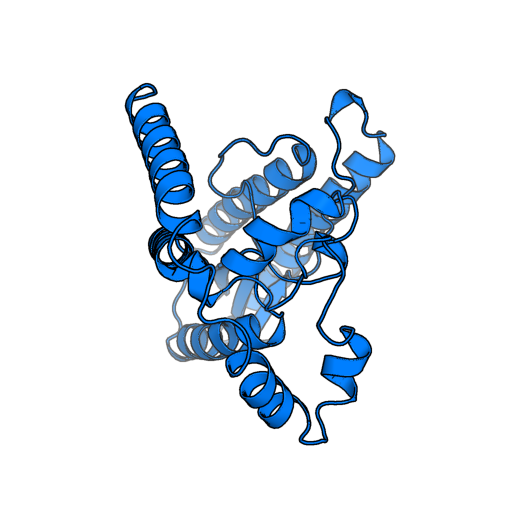A A O 1
ATOM 1363 N N . GLY A 1 184 ? 10.667 -9.077 -23.490 1.00 74.94 184 GLY A N 1
ATOM 1364 C CA . GLY A 1 184 ? 9.933 -8.157 -22.621 1.00 74.94 184 GLY A CA 1
ATOM 1365 C C . GLY A 1 184 ? 8.560 -7.744 -23.162 1.00 74.94 184 GLY A C 1
ATOM 1366 O O . GLY A 1 184 ? 7.957 -6.802 -22.634 1.00 74.94 184 GLY A O 1
ATOM 1367 N N . ASN A 1 185 ? 8.039 -8.423 -24.188 1.00 79.75 185 ASN A N 1
ATOM 1368 C CA . ASN A 1 185 ? 6.686 -8.190 -24.687 1.00 79.75 185 ASN A CA 1
ATOM 1369 C C . ASN A 1 185 ? 5.659 -8.853 -23.774 1.00 79.75 185 ASN A C 1
ATOM 1371 O O . ASN A 1 185 ? 5.862 -9.962 -23.282 1.00 79.75 185 ASN A O 1
ATOM 1375 N N . ARG A 1 186 ? 4.535 -8.167 -23.560 1.00 81.50 186 ARG A N 1
ATOM 1376 C CA . ARG A 1 186 ? 3.404 -8.675 -22.780 1.00 81.50 186 ARG A CA 1
ATOM 1377 C C . ARG A 1 186 ? 2.780 -9.875 -23.511 1.00 81.50 186 ARG A C 1
ATOM 1379 O O . ARG A 1 186 ? 2.419 -9.755 -24.674 1.00 81.50 186 ARG A O 1
ATOM 1386 N N . VAL A 1 187 ? 2.612 -10.997 -22.808 1.00 84.19 187 VAL A N 1
ATOM 1387 C CA . VAL A 1 187 ? 1.959 -12.225 -23.325 1.00 84.19 187 VAL A CA 1
ATOM 1388 C C . VAL A 1 187 ? 0.651 -12.566 -22.595 1.00 84.19 187 VAL A C 1
ATOM 1390 O O . VAL A 1 187 ? 0.145 -13.682 -22.679 1.00 84.19 187 VAL A O 1
ATOM 1393 N N . TYR A 1 188 ? 0.093 -11.603 -21.860 1.00 77.38 188 TYR A N 1
ATOM 1394 C CA . TYR A 1 188 ? -1.198 -11.709 -21.177 1.00 77.38 188 TYR A CA 1
ATOM 1395 C C . TYR A 1 188 ? -2.145 -10.603 -21.636 1.00 77.38 188 TYR A C 1
ATOM 1397 O O . TYR A 1 188 ? -1.704 -9.556 -22.096 1.00 77.38 188 TYR A O 1
ATOM 1405 N N . LEU A 1 189 ? -3.445 -10.844 -21.475 1.00 73.62 189 LEU A N 1
ATOM 1406 C CA . LEU A 1 189 ? -4.495 -9.898 -21.852 1.00 73.62 189 LEU A CA 1
ATOM 1407 C C . LEU A 1 189 ? -4.415 -8.595 -21.047 1.00 73.62 189 LEU A C 1
ATOM 1409 O O . LEU A 1 189 ? -4.040 -8.595 -19.867 1.00 73.62 189 LEU A O 1
ATOM 1413 N N . ASP A 1 190 ? -4.837 -7.495 -21.656 1.00 71.12 190 ASP A N 1
ATOM 1414 C CA . ASP A 1 190 ? -4.852 -6.197 -20.991 1.00 71.12 190 ASP A CA 1
ATOM 1415 C C . ASP A 1 190 ? -5.817 -6.177 -19.801 1.00 71.12 190 ASP A C 1
ATOM 1417 O O . ASP A 1 190 ? -6.703 -7.019 -19.662 1.00 71.12 190 ASP A O 1
ATOM 1421 N N . GLU A 1 191 ? -5.613 -5.246 -18.869 1.00 67.31 191 GLU A N 1
ATOM 1422 C CA . GLU A 1 191 ? -6.371 -5.215 -17.614 1.00 67.31 191 GLU A CA 1
ATOM 1423 C C . GLU A 1 191 ? -7.875 -5.056 -17.832 1.00 67.31 191 GLU A C 1
ATOM 1425 O O . GLU A 1 191 ? -8.649 -5.838 -17.277 1.00 67.31 191 GLU A O 1
ATOM 1430 N N . ALA A 1 192 ? -8.276 -4.137 -18.713 1.00 65.81 192 ALA A N 1
ATOM 1431 C CA . ALA A 1 192 ? -9.670 -3.967 -19.101 1.00 65.81 192 ALA A CA 1
ATOM 1432 C C . ALA A 1 192 ? -10.262 -5.272 -19.663 1.00 65.81 192 ALA A C 1
ATOM 1434 O O . ALA A 1 192 ? -11.332 -5.702 -19.239 1.00 65.81 192 ALA A O 1
ATOM 1435 N N . GLU A 1 193 ? -9.543 -5.968 -20.545 1.00 68.56 193 GLU A N 1
ATOM 1436 C CA . GLU A 1 193 ? -10.003 -7.234 -21.127 1.00 68.56 193 GLU A CA 1
ATOM 1437 C C . GLU A 1 193 ? -10.039 -8.376 -20.103 1.00 68.56 193 GLU A C 1
ATOM 1439 O O . GLU A 1 193 ? -10.968 -9.185 -20.100 1.00 68.56 193 GLU A O 1
ATOM 1444 N N . ARG A 1 194 ? -9.074 -8.438 -19.179 1.00 73.94 194 ARG A N 1
ATOM 1445 C CA . ARG A 1 194 ? -9.056 -9.436 -18.100 1.00 73.94 194 ARG A CA 1
ATOM 1446 C C . ARG A 1 194 ? -10.180 -9.222 -17.100 1.00 73.94 194 ARG A C 1
ATOM 1448 O O . ARG A 1 194 ? -10.666 -10.216 -16.568 1.00 73.94 194 ARG A O 1
ATOM 1455 N N . ILE A 1 195 ? -10.554 -7.981 -16.801 1.00 65.06 195 ILE A N 1
ATOM 1456 C CA . ILE A 1 195 ? -11.585 -7.657 -15.807 1.00 65.06 195 ILE A CA 1
ATOM 1457 C C . ILE A 1 195 ? -12.981 -7.720 -16.439 1.00 65.06 195 ILE A C 1
ATOM 1459 O O . ILE A 1 195 ? -13.876 -8.337 -15.861 1.00 65.06 195 ILE A O 1
ATOM 1463 N N . HIS A 1 196 ? -13.162 -7.164 -17.639 1.00 63.22 196 HIS A N 1
ATOM 1464 C CA . HIS A 1 196 ? -14.459 -7.099 -18.322 1.00 63.22 196 HIS A CA 1
ATOM 1465 C C . HIS A 1 196 ? -14.762 -8.332 -19.193 1.00 63.22 196 HIS A C 1
ATOM 1467 O O . HIS A 1 196 ? -15.925 -8.696 -19.349 1.00 63.22 196 HIS A O 1
ATOM 1473 N N . GLY A 1 197 ? -13.746 -9.034 -19.706 1.00 53.62 197 GLY A N 1
ATOM 1474 C CA . GLY A 1 197 ? -13.893 -10.268 -20.499 1.00 53.62 197 GLY A CA 1
ATOM 1475 C C . GLY A 1 197 ? -14.016 -11.554 -19.666 1.00 53.62 197 GLY A C 1
ATOM 1476 O O . GLY A 1 197 ? -14.219 -12.645 -20.206 1.00 53.62 197 GLY A O 1
ATOM 1477 N N . ARG A 1 198 ? -13.936 -11.450 -18.332 1.00 47.56 198 ARG A N 1
ATOM 1478 C CA . ARG A 1 198 ? -13.924 -12.562 -17.359 1.00 47.56 198 ARG A CA 1
ATOM 1479 C C . ARG A 1 198 ? -15.217 -13.375 -17.239 1.00 47.56 198 ARG A C 1
ATOM 1481 O O . ARG A 1 198 ? -15.293 -14.271 -16.402 1.00 47.56 198 ARG A O 1
ATOM 1488 N N . GLY A 1 199 ? -16.197 -13.131 -18.102 1.00 47.66 199 GLY A N 1
ATOM 1489 C CA . GLY A 1 199 ? -17.350 -14.011 -18.273 1.00 47.66 199 GLY A CA 1
ATOM 1490 C C . GLY A 1 199 ? -17.052 -15.332 -19.002 1.00 47.66 199 GLY A C 1
ATOM 1491 O O . GLY A 1 199 ? -17.841 -16.264 -18.874 1.00 47.66 199 GLY A O 1
ATOM 1492 N N . ALA A 1 200 ? -15.950 -15.477 -19.756 1.00 44.25 200 ALA A N 1
ATOM 1493 C CA . ALA A 1 200 ? -15.847 -16.598 -20.702 1.00 44.25 200 ALA A CA 1
ATOM 1494 C C . ALA A 1 200 ? -14.463 -17.282 -20.786 1.00 44.25 200 ALA A C 1
ATOM 1496 O O . ALA A 1 200 ? -13.618 -16.930 -21.596 1.00 44.25 200 ALA A O 1
ATOM 1497 N N . ARG A 1 201 ? -14.276 -18.360 -20.010 1.00 44.72 201 ARG A N 1
ATOM 1498 C CA . ARG A 1 201 ? -13.718 -19.676 -20.433 1.00 44.72 201 ARG A CA 1
ATOM 1499 C C . ARG A 1 201 ? -12.321 -19.816 -21.098 1.00 44.72 201 ARG A C 1
ATOM 1501 O O . ARG A 1 201 ? -11.883 -20.953 -21.254 1.00 44.72 201 ARG A O 1
ATOM 1508 N N . ALA A 1 202 ? -11.585 -18.770 -21.465 1.00 42.31 202 ALA A N 1
ATOM 1509 C CA . ALA A 1 202 ? -10.398 -18.913 -22.329 1.00 42.31 202 ALA A CA 1
ATOM 1510 C C . ALA A 1 202 ? -9.079 -19.244 -21.594 1.00 42.31 202 ALA A C 1
ATOM 1512 O O . ALA A 1 202 ? -8.244 -19.989 -22.111 1.00 42.31 202 ALA A O 1
ATOM 1513 N N . THR A 1 203 ? -8.886 -18.751 -20.367 1.00 45.38 203 THR A N 1
ATOM 1514 C CA . THR A 1 203 ? -7.572 -18.773 -19.689 1.00 45.38 203 THR A CA 1
ATOM 1515 C C . THR A 1 203 ? -7.121 -20.167 -19.231 1.00 45.38 203 THR A C 1
ATOM 1517 O O . THR A 1 203 ? -5.932 -20.400 -19.047 1.00 45.38 203 THR A O 1
ATOM 1520 N N . GLN A 1 204 ? -8.034 -21.132 -19.079 1.00 47.53 204 GLN A N 1
ATOM 1521 C CA . GLN A 1 204 ? -7.659 -22.506 -18.708 1.00 47.53 204 GLN A CA 1
ATOM 1522 C C . GLN A 1 204 ? -7.062 -23.311 -19.876 1.00 47.53 204 GLN A C 1
ATOM 1524 O O . GLN A 1 204 ? -6.248 -24.202 -19.640 1.00 47.53 204 GLN A O 1
ATOM 1529 N N . ARG A 1 205 ? -7.417 -22.998 -21.131 1.00 44.84 205 ARG A N 1
ATOM 1530 C CA . ARG A 1 205 ? -6.920 -23.729 -22.314 1.00 44.84 205 ARG A CA 1
ATOM 1531 C C . ARG A 1 205 ? -5.540 -23.253 -22.777 1.00 44.84 205 ARG A C 1
ATOM 1533 O O . ARG A 1 205 ? -4.738 -24.079 -23.203 1.00 44.84 205 ARG A O 1
ATOM 1540 N N . SER A 1 206 ? -5.227 -21.963 -22.640 1.00 46.16 206 SER A N 1
ATOM 1541 C CA . SER A 1 206 ? -3.925 -21.408 -23.048 1.00 46.16 206 SER A CA 1
ATOM 1542 C C . SER A 1 206 ? -2.781 -21.805 -22.107 1.00 46.16 206 SER A C 1
ATOM 1544 O O . SER A 1 206 ? -1.686 -22.114 -22.569 1.00 46.16 206 SER A O 1
ATOM 1546 N N . VAL A 1 207 ? -3.044 -21.902 -20.798 1.00 48.91 207 VAL A N 1
ATOM 1547 C CA . VAL A 1 207 ? -2.051 -22.344 -19.797 1.00 48.91 207 VAL A CA 1
ATOM 1548 C C . VAL A 1 207 ? -1.680 -23.826 -19.971 1.00 48.91 207 VAL A C 1
ATOM 1550 O O . VAL A 1 207 ? -0.542 -24.215 -19.711 1.00 48.91 207 VAL A O 1
ATOM 1553 N N . ALA A 1 208 ? -2.612 -24.656 -20.452 1.00 48.25 208 ALA A N 1
ATOM 1554 C CA . ALA A 1 208 ? -2.344 -26.058 -20.774 1.00 48.25 208 ALA A CA 1
ATOM 1555 C C . ALA A 1 208 ? -1.522 -26.218 -22.068 1.00 48.25 208 ALA A C 1
ATOM 1557 O O . ALA A 1 208 ? -0.631 -27.062 -22.118 1.00 48.25 208 ALA A O 1
ATOM 1558 N N . ALA A 1 209 ?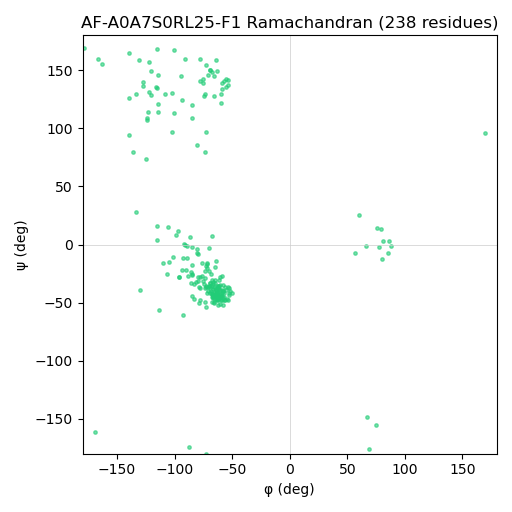 -1.767 -25.379 -23.082 1.00 45.75 209 ALA A N 1
ATOM 1559 C CA . ALA A 1 209 ? -1.036 -25.407 -24.351 1.00 45.75 209 ALA A CA 1
ATOM 1560 C C . ALA A 1 209 ? 0.403 -24.864 -24.230 1.00 45.75 209 ALA A C 1
ATOM 1562 O O . ALA A 1 209 ? 1.321 -25.424 -24.823 1.00 45.75 209 ALA A O 1
ATOM 1563 N N . ALA A 1 210 ? 0.628 -23.838 -23.400 1.00 45.59 210 ALA A N 1
ATOM 1564 C CA . ALA A 1 210 ? 1.958 -23.259 -23.180 1.00 45.59 210 ALA A CA 1
ATOM 1565 C C . ALA A 1 210 ? 2.913 -24.180 -22.390 1.00 45.59 210 ALA A C 1
ATOM 1567 O O . ALA A 1 210 ? 4.129 -24.069 -22.514 1.00 45.59 210 ALA A O 1
ATOM 1568 N N . ARG A 1 211 ? 2.385 -25.133 -21.606 1.00 47.72 211 ARG A N 1
ATOM 1569 C CA . ARG A 1 211 ? 3.190 -26.142 -20.887 1.00 47.72 211 ARG A CA 1
ATOM 1570 C C . ARG A 1 211 ? 3.800 -27.214 -21.795 1.00 47.72 211 ARG A C 1
ATOM 1572 O O . ARG A 1 211 ? 4.698 -27.922 -21.350 1.00 47.72 211 ARG A O 1
ATOM 1579 N N . ALA A 1 212 ? 3.325 -27.348 -23.033 1.00 43.50 212 ALA A N 1
ATOM 1580 C CA . ALA A 1 212 ? 3.704 -28.444 -23.923 1.00 43.50 212 ALA A CA 1
ATOM 1581 C C . ALA A 1 212 ? 4.942 -28.159 -24.797 1.00 43.50 212 ALA A C 1
ATOM 1583 O O . ALA A 1 212 ? 5.358 -29.034 -25.550 1.00 43.50 212 ALA A O 1
ATOM 1584 N N . GLN A 1 213 ? 5.551 -26.971 -24.714 1.00 45.94 213 GLN A N 1
ATOM 1585 C CA . GLN A 1 213 ? 6.666 -26.590 -25.588 1.00 45.94 213 GLN A CA 1
ATOM 1586 C C . GLN A 1 213 ? 7.800 -25.898 -24.818 1.00 45.94 213 GLN A C 1
ATOM 1588 O O . GLN A 1 213 ? 7.884 -24.677 -24.825 1.00 45.94 213 GLN A O 1
ATOM 1593 N N . ASN A 1 214 ? 8.657 -26.674 -24.140 1.00 43.31 214 ASN A N 1
ATOM 1594 C CA . ASN A 1 214 ? 10.123 -26.481 -24.095 1.00 43.31 214 ASN A CA 1
ATOM 1595 C C . ASN A 1 214 ? 10.771 -27.374 -23.024 1.00 43.31 214 ASN A C 1
ATOM 1597 O O . ASN A 1 214 ? 10.875 -27.000 -21.856 1.00 43.31 214 ASN A O 1
ATOM 1601 N N . THR A 1 215 ? 11.270 -28.542 -23.423 1.00 46.56 215 THR A N 1
ATOM 1602 C CA . THR A 1 215 ? 12.011 -29.471 -22.549 1.00 46.56 215 THR A CA 1
ATOM 1603 C C . THR A 1 215 ? 13.539 -29.381 -22.696 1.00 46.56 215 THR A C 1
ATOM 1605 O O . THR A 1 215 ? 14.247 -30.168 -22.083 1.00 46.56 215 THR A O 1
ATOM 1608 N N . GLY A 1 216 ? 14.081 -28.405 -23.439 1.00 46.25 216 GLY A N 1
ATOM 1609 C CA . GLY A 1 216 ? 15.523 -28.335 -23.741 1.00 46.25 216 GLY A CA 1
ATOM 1610 C C . GLY A 1 216 ? 16.370 -27.296 -22.987 1.00 46.25 216 GLY A C 1
ATOM 1611 O O . GLY A 1 216 ? 17.589 -27.399 -23.012 1.00 46.25 216 GLY A O 1
ATOM 1612 N N . LEU A 1 217 ? 15.778 -26.297 -22.315 1.00 44.91 217 LEU A N 1
ATOM 1613 C CA . LEU A 1 217 ? 16.524 -25.130 -21.788 1.00 44.91 217 LEU A CA 1
ATOM 1614 C C . LEU A 1 217 ? 16.548 -24.982 -20.254 1.00 44.91 217 LEU A C 1
ATOM 1616 O O . LEU A 1 217 ? 17.113 -24.022 -19.734 1.00 44.91 217 LEU A O 1
ATOM 1620 N N . GLN A 1 218 ? 15.979 -25.929 -19.505 1.00 44.91 218 GLN A N 1
ATOM 1621 C CA . GLN A 1 218 ? 15.834 -25.805 -18.046 1.00 44.91 218 GLN A CA 1
ATOM 1622 C C . GLN A 1 218 ? 17.149 -25.950 -17.253 1.00 44.91 218 GLN A C 1
ATOM 1624 O O . GLN A 1 218 ? 17.199 -25.534 -16.098 1.00 44.91 218 GLN A O 1
ATOM 1629 N N . PHE A 1 219 ? 18.216 -26.491 -17.854 1.00 41.34 219 PHE A N 1
ATOM 1630 C CA . PHE A 1 219 ? 19.451 -26.828 -17.130 1.00 41.34 219 PHE A CA 1
ATOM 1631 C C . PHE A 1 219 ? 20.541 -25.744 -17.133 1.00 41.34 219 PHE A C 1
ATOM 1633 O O . PHE A 1 219 ? 21.376 -25.738 -16.237 1.00 41.34 219 PHE A O 1
ATOM 1640 N N . ALA A 1 220 ? 20.538 -24.803 -18.083 1.00 44.34 220 ALA A N 1
ATOM 1641 C CA . ALA A 1 220 ? 21.581 -23.769 -18.160 1.00 44.34 220 ALA A CA 1
ATOM 1642 C C . ALA A 1 220 ? 21.288 -22.534 -17.280 1.00 44.34 220 ALA A C 1
ATOM 1644 O O . ALA A 1 220 ? 22.204 -21.833 -16.859 1.00 44.34 220 ALA A O 1
ATOM 1645 N N . TYR A 1 221 ? 20.015 -22.278 -16.961 1.00 45.69 221 TYR A N 1
ATOM 1646 C CA . TYR A 1 221 ? 19.580 -21.090 -16.209 1.00 45.69 221 TYR A CA 1
ATOM 1647 C C . TYR A 1 221 ? 19.672 -21.232 -14.681 1.00 45.69 221 TYR A C 1
ATOM 1649 O O . TYR A 1 221 ? 19.654 -20.234 -13.963 1.00 45.69 221 TYR A O 1
ATOM 1657 N N . SER A 1 222 ? 19.772 -22.455 -14.164 1.00 51.28 222 SER A N 1
ATOM 1658 C CA . SER A 1 222 ? 19.793 -22.735 -12.724 1.00 51.28 222 SER A CA 1
ATOM 1659 C C . SER A 1 222 ? 21.119 -22.356 -12.051 1.00 51.28 222 SER A C 1
ATOM 1661 O O . SER A 1 222 ? 21.107 -21.962 -10.885 1.00 51.28 222 SER A O 1
ATOM 1663 N N . LEU A 1 223 ? 22.247 -22.398 -12.772 1.00 46.66 223 LEU A N 1
ATOM 1664 C CA . LEU A 1 223 ? 23.567 -22.092 -12.204 1.00 46.66 223 LEU A CA 1
ATOM 1665 C C . LEU A 1 223 ? 23.827 -20.582 -12.049 1.00 46.66 223 LEU A C 1
ATOM 1667 O O . LEU A 1 223 ? 24.412 -20.154 -11.056 1.00 46.66 223 LEU A O 1
ATOM 1671 N N . SER A 1 224 ? 23.364 -19.760 -12.996 1.00 49.34 224 SER A N 1
ATOM 1672 C CA . SER A 1 224 ? 23.572 -18.303 -12.963 1.00 49.34 224 SER A CA 1
ATOM 1673 C C . SER A 1 224 ? 22.687 -17.606 -11.927 1.00 49.34 224 SER A C 1
ATOM 1675 O O . SER A 1 224 ? 23.126 -16.663 -11.268 1.00 49.34 224 SER A O 1
ATOM 1677 N N . LEU A 1 225 ? 21.464 -18.106 -11.715 1.00 48.84 225 LEU A N 1
ATOM 1678 C CA . LEU A 1 225 ? 20.556 -17.574 -10.697 1.00 48.84 225 LEU A CA 1
ATOM 1679 C C . LEU A 1 225 ? 21.021 -17.917 -9.273 1.00 48.84 225 LEU A C 1
ATOM 1681 O O . LEU A 1 225 ? 20.904 -17.085 -8.376 1.00 48.84 225 LEU A O 1
ATOM 1685 N N . ALA A 1 226 ? 21.589 -19.112 -9.072 1.00 49.34 226 ALA A N 1
ATOM 1686 C CA . ALA A 1 226 ? 22.191 -19.501 -7.798 1.00 49.34 226 ALA A CA 1
ATOM 1687 C C . ALA A 1 226 ? 23.385 -18.600 -7.440 1.00 49.34 226 ALA A C 1
ATOM 1689 O O . ALA A 1 226 ? 23.533 -18.216 -6.281 1.00 49.34 226 ALA A O 1
ATOM 1690 N N . LEU A 1 227 ? 24.179 -18.193 -8.438 1.00 48.09 227 LEU A N 1
ATOM 1691 C CA . LEU A 1 227 ? 25.287 -17.256 -8.253 1.00 48.09 227 LEU A CA 1
ATOM 1692 C C . LEU A 1 227 ? 24.789 -15.852 -7.867 1.00 48.09 227 LEU A C 1
ATOM 1694 O O . LEU A 1 227 ? 25.319 -15.250 -6.940 1.00 48.09 227 LEU A O 1
ATOM 1698 N N . ALA A 1 228 ? 23.727 -15.358 -8.512 1.00 43.84 228 ALA A N 1
ATOM 1699 C CA . ALA A 1 228 ? 23.135 -14.058 -8.185 1.00 43.84 228 ALA A CA 1
ATOM 1700 C C . ALA A 1 228 ? 22.525 -14.025 -6.770 1.00 43.84 228 ALA A C 1
ATOM 1702 O O . ALA A 1 228 ? 22.676 -13.037 -6.053 1.00 43.84 228 ALA A O 1
ATOM 1703 N N . VAL A 1 229 ? 21.882 -15.118 -6.340 1.00 49.06 229 VAL A N 1
ATOM 1704 C CA . VAL A 1 229 ? 21.368 -15.260 -4.966 1.00 49.06 229 VAL A CA 1
ATOM 1705 C C . VAL A 1 229 ? 22.518 -15.356 -3.956 1.00 49.06 229 VAL A C 1
ATOM 1707 O O . VAL A 1 229 ? 22.446 -14.724 -2.905 1.00 49.06 229 VAL A O 1
ATOM 1710 N N . ALA A 1 230 ? 23.596 -16.081 -4.273 1.00 46.19 230 ALA A N 1
ATOM 1711 C CA . ALA A 1 230 ? 24.771 -16.181 -3.407 1.00 46.19 230 ALA A CA 1
ATOM 1712 C C . ALA A 1 230 ? 25.481 -14.829 -3.223 1.00 46.19 230 ALA A C 1
ATOM 1714 O O . ALA A 1 230 ? 25.839 -14.484 -2.099 1.00 46.19 230 ALA A O 1
ATOM 1715 N N . VAL A 1 231 ? 25.620 -14.037 -4.292 1.00 53.25 231 VAL A N 1
ATOM 1716 C CA . VAL A 1 231 ? 26.220 -12.692 -4.235 1.00 53.25 231 VAL A CA 1
ATOM 1717 C C . VAL A 1 231 ? 25.378 -11.745 -3.375 1.00 53.25 231 VAL A C 1
ATOM 1719 O O . VAL A 1 231 ? 25.929 -11.073 -2.509 1.00 53.25 231 VAL A O 1
ATOM 1722 N N . MET A 1 232 ? 24.047 -11.758 -3.507 1.00 43.81 232 MET A N 1
ATOM 1723 C CA . MET A 1 232 ? 23.179 -10.922 -2.660 1.00 43.81 232 MET A CA 1
ATOM 1724 C C . MET A 1 232 ? 23.218 -11.318 -1.175 1.00 43.81 232 MET A C 1
ATOM 1726 O O . MET A 1 232 ? 23.153 -10.451 -0.307 1.00 43.81 232 MET A O 1
ATOM 1730 N N . VAL A 1 233 ? 23.321 -12.615 -0.863 1.00 44.94 233 VAL A N 1
ATOM 1731 C CA . VAL A 1 233 ? 23.438 -13.095 0.529 1.00 44.94 233 VAL A CA 1
ATOM 1732 C C . VAL A 1 233 ? 24.800 -12.733 1.130 1.00 44.94 233 VAL A C 1
ATOM 1734 O O . VAL A 1 233 ? 24.877 -12.400 2.311 1.00 44.94 233 VAL A O 1
ATOM 1737 N N . LEU A 1 234 ? 25.865 -12.758 0.325 1.00 39.03 234 LEU A N 1
ATOM 1738 C CA . LEU A 1 234 ? 27.203 -12.348 0.752 1.00 39.03 234 LEU A CA 1
ATOM 1739 C C . LEU A 1 234 ? 27.285 -10.835 0.997 1.00 39.03 234 LEU A C 1
ATOM 1741 O O . LEU A 1 234 ? 27.834 -10.430 2.017 1.00 39.03 234 LEU A O 1
ATOM 1745 N N . GLU A 1 235 ? 26.681 -10.004 0.145 1.00 40.38 235 GLU A N 1
ATOM 1746 C CA . GLU A 1 235 ? 26.645 -8.546 0.353 1.00 40.38 235 GLU A CA 1
ATOM 1747 C C . GLU A 1 235 ? 25.811 -8.137 1.577 1.00 40.38 235 GLU A C 1
ATOM 1749 O O . GLU A 1 235 ? 26.175 -7.201 2.289 1.00 40.38 235 GLU A O 1
ATOM 1754 N N . ALA A 1 236 ? 24.737 -8.871 1.887 1.00 41.62 236 ALA A N 1
ATOM 1755 C CA . ALA A 1 236 ? 23.919 -8.616 3.073 1.00 41.62 236 ALA A CA 1
ATOM 1756 C C . ALA A 1 236 ? 24.639 -8.928 4.403 1.00 41.62 236 ALA A C 1
ATOM 1758 O O . ALA A 1 236 ? 24.302 -8.331 5.422 1.00 41.62 236 ALA A O 1
ATOM 1759 N N . ASN A 1 237 ? 25.636 -9.822 4.398 1.00 39.31 237 ASN A N 1
ATOM 1760 C CA . ASN A 1 237 ? 26.408 -10.203 5.591 1.00 39.31 237 ASN A CA 1
ATOM 1761 C C . ASN A 1 237 ? 27.688 -9.376 5.800 1.00 39.31 237 ASN A C 1
ATOM 1763 O O . ASN A 1 237 ? 28.296 -9.471 6.860 1.00 39.31 237 ASN A O 1
ATOM 1767 N N . VAL A 1 238 ? 28.108 -8.584 4.810 1.00 41.88 238 VAL A N 1
ATOM 1768 C CA . VAL A 1 238 ? 29.288 -7.699 4.903 1.00 41.88 238 VAL A CA 1
ATOM 1769 C C . VAL A 1 238 ? 28.910 -6.312 5.457 1.00 41.88 238 VAL A C 1
ATOM 1771 O O . VAL A 1 238 ? 29.777 -5.532 5.835 1.00 41.88 238 VAL A O 1
ATOM 1774 N N . MET A 1 239 ? 27.610 -6.011 5.541 1.00 41.31 239 MET A N 1
ATOM 1775 C CA . MET A 1 239 ? 27.051 -4.731 6.002 1.00 41.31 239 MET A CA 1
ATOM 1776 C C . MET A 1 239 ? 26.440 -4.798 7.420 1.00 41.31 239 MET A C 1
ATOM 1778 O O . MET A 1 239 ? 25.689 -3.897 7.799 1.00 41.31 239 MET A O 1
ATOM 1782 N N . ALA A 1 240 ? 26.743 -5.852 8.188 1.00 37.81 240 ALA A N 1
ATOM 1783 C CA . ALA A 1 240 ? 26.380 -6.033 9.599 1.00 37.81 240 ALA A CA 1
ATOM 1784 C C . ALA A 1 240 ? 27.643 -6.067 10.468 1.00 37.81 240 ALA A C 1
ATOM 1786 O O . ALA A 1 240 ? 27.587 -5.515 11.590 1.00 37.81 240 ALA A O 1
#

Sequence (240 aa):
VDVWINNAGYSGSYQPLMQATPEQVAQVVSTNLLGVALCSRAAARLFTAQPGGGHLFNMDGAGADGLPTPNYAAYGATKAGIRQLSGSLRAELKGTEAKVHLLSPGMILTELLLEGSPREARAIPFNILCEHPETVAGFLVPRLRSVVARGLGGTYVKYLTPASAMWRLLTAPARIGRFFDSAGNRVYLDEAERIHGRGARATQRSVAAARAQNTGLQFAYSLSLALAVAVMVLEANVMA

Secondary structure (DSSP, 8-state):
--EEEE-------SS-GGGS-HHHHHHHHIIIIIIHHHHHHHHHHHHHHSTT-EEEEEE--TTTTS---TT-HHHHHHHHHHHHHHHHHHHHTTTSSEEEEEEE--SB-SHHHHTT--HHHHTTHHHHH-B-HHHHHHHHHHHHHHHHHTT--S-EEESS-HHHHHHHHHTGGGTTTSSB-TT--B-S--HHHHHHSTTS--HHHHHHHHTTS-SSSTTTHHHHHHHHHHHHHHHHHH--

pLDDT: mean 81.15, std 19.21, range [37.81, 98.75]

InterPro domains:
  IPR002347 Short-chain dehydrogenase/reductase SDR [PF00106] (1-113)
  IPR020904 Short-chain dehydrogenase/reductase, conserved site [PS00061] (62-90)
  IPR036291 NAD(P)-binding domain superfamily [SSF51735] (1-140)
  IPR052625 Chlorophyll b Reductase [PTHR24314] (1-193)

Mean predicted aligned error: 10.63 Å

Organism: NCBI:txid1034604

Nearest PDB structures (foldseek):
  4dry-assembly1_A  TM=7.806E-01  e=7.000E-08  Sinorhizobium meliloti 1021
  4dry-assembly1_D  TM=7.584E-01  e=1.215E-07  Sinorhizobium meliloti 1021
  3imf-assembly1_B  TM=7.737E-01  e=1.411E-06  Bacillus anthracis str. 'Ames Ancestor'
  5g4l-assembly1_A  TM=7.906E-01  e=6.888E-04  Clostridium sp.
  5g4k-assembly1_A-2  TM=7.666E-01  e=4.332E-03  Clostridium sp.

Radius of gyration: 20.21 Å; Cα contacts (8 Å, |Δi|>4): 310; chains: 1; bounding box: 50×49×49 Å

Foldseek 3Di:
DAEAELPWAAQFAQAAPVPDDPVSLCVRCCGLAVVLLVVLVVLLVVQQPDPQGHEYEYEAEALLVVDDDGSRRSNNVSSVNSVVSLVVSQVVCPPGLHAGEYEYLYAEPDPSNVHNDDLQNCQQPCLQTYDYPVVSCVVVVVVVVVCSVVSHHYYYHYPDDPVNSVVSLVCRLVRGPPAAHNRSDGPDDDPCCVVVVVPDDDPVVVVVVVVPDDPDPSPPPPVVSVVVVVVVVVVVVVVD

Solvent-accessible surface area (backbone atoms only — not comparable to full-atom values): 13408 Å² total; per-residue (Å²): 125,60,71,46,72,48,70,76,69,51,56,59,69,61,41,53,68,94,75,55,52,70,65,55,50,47,50,26,39,46,42,37,34,51,42,42,50,55,50,50,54,51,50,51,58,50,16,66,72,40,86,87,15,24,39,39,35,39,59,42,50,73,22,37,90,67,52,89,34,86,32,31,48,65,36,14,49,26,20,26,46,46,52,52,52,48,50,52,52,41,61,73,35,61,93,53,58,38,25,39,32,41,34,29,70,54,54,48,71,45,68,69,60,54,51,63,53,57,49,73,68,40,19,58,61,44,22,40,64,36,43,50,59,63,63,47,43,67,58,46,52,62,51,53,52,51,38,58,77,66,68,60,64,65,51,72,54,62,70,57,39,73,69,55,49,50,53,30,59,77,44,28,84,84,27,57,62,65,42,17,38,97,75,26,47,75,70,58,77,54,68,69,51,55,66,73,52,67,86,59,90,56,72,71,58,53,60,59,58,63,70,74,71,78,91,83,65,77,76,74,60,58,61,60,52,52,50,54,53,50,52,54,56,53,56,62,64,75,76,113